Protein AF-A0A9E1PZM4-F1 (afdb_monomer_lite)

Secondary structure (DSSP, 8-state):
---------PPPTTS-GGGEETTTTEE-HHHHHHHHHHHHHHHHHHHTTSS------------S--GGGGGGGSTHHHHTT--TTSPP-----S-SS---HHHHHHHHHTT--HHHHHHHHHHHHHHHHHHHHHHHHHHHHHHHHHHHHHHTTSHHHHHHHHHHHHHHHHHHS-HHHHHHHHTSHHHHHHHHHHHHHHS------S-------HHHHHHHHTSHHHHTS--HHHHHHHHHHHHHH-TT--

pLDDT: mean 72.38, std 18.87, range [34.66, 94.12]

Sequence (250 aa):
MPVELEATVARPEDVPEKFWDAEIGEIRVDPLLQSYRALERKLSERSDRDAPTDVDSELEPVGLENTESLTGLGLNSVLENSDPMQDYEIAVEHGLFKVDPQVNQRLREAGFSSEQAQLVYDLAAEELMPVTEEIADALRMEIDDRRLETDFGGAETWREMKHQLKAWGQSNLPTDAFESLASSYDGVQALHRLMKGSEPRVIQSGNVDNGVTEAGLRRMIGDPRYWRDRDPALVREVTAGFQRLYPNAE

Foldseek 3Di:
DDDDDPPQQDDDPPDDPVQADNVVSDGNPVVVVVVVVVVVVVVVVVVVVPDDDDDDDDDDDDDDPPPVVVVVPCPVVVVVQLPLPDQQPADDPLPPDDDDVVLSNVCSVVRHGSVRVNVVNVVCSVVVVVVVVVVVLVVQQVVLLVVLQVVLPHPVSSVVLVVVLVVCCVVPHDPVLSVVLVSHNVSSVVSVVCVVVVPPPPPPPPDPPVLLDPVNLVVLCVDCCCPPVVPVVSVVVSVVNVCVVCVDPD

Structure (mmCIF, N/CA/C/O backbone):
data_AF-A0A9E1PZM4-F1
#
_entry.id   AF-A0A9E1PZM4-F1
#
loop_
_atom_site.group_PDB
_atom_site.id
_atom_site.type_symbol
_atom_site.label_atom_id
_atom_site.label_alt_id
_atom_site.label_comp_id
_atom_site.label_asym_id
_atom_site.label_entity_id
_atom_site.label_seq_id
_atom_site.pdbx_PDB_ins_code
_atom_site.Cartn_x
_atom_site.Cartn_y
_atom_site.Cartn_z
_atom_site.occupancy
_atom_site.B_iso_or_equiv
_atom_site.auth_seq_id
_atom_site.auth_comp_id
_atom_site.auth_asym_id
_atom_site.auth_atom_id
_atom_site.pdbx_PDB_model_num
ATOM 1 N N . MET A 1 1 ? -47.718 49.415 33.765 1.00 35.91 1 MET A N 1
ATOM 2 C CA . MET A 1 1 ? -48.205 48.523 32.695 1.00 35.91 1 MET A CA 1
ATOM 3 C C . MET A 1 1 ? -47.410 47.220 32.750 1.00 35.91 1 MET A C 1
ATOM 5 O O . MET A 1 1 ? -46.409 47.131 32.050 1.00 35.91 1 MET A O 1
ATOM 9 N N . PRO A 1 2 ? -47.749 46.248 33.610 1.00 37.91 2 PRO A N 1
ATOM 10 C CA . PRO A 1 2 ? -47.239 44.892 33.450 1.00 37.91 2 PRO A CA 1
ATOM 11 C C . PRO A 1 2 ? -48.174 44.107 32.521 1.00 37.91 2 PRO A C 1
ATOM 13 O O . PRO A 1 2 ? -49.392 44.229 32.613 1.00 37.91 2 PRO A O 1
ATOM 16 N N . VAL A 1 3 ? -47.580 43.379 31.579 1.00 34.66 3 VAL A N 1
ATOM 17 C CA . VAL A 1 3 ? -48.270 42.497 30.635 1.00 34.66 3 VAL A CA 1
ATOM 18 C C . VAL A 1 3 ? -48.313 41.115 31.279 1.00 34.66 3 VAL A C 1
ATOM 20 O O . VAL A 1 3 ? -47.267 40.519 31.528 1.00 34.66 3 VAL A O 1
ATOM 23 N N . GLU A 1 4 ? -49.520 40.664 31.598 1.00 38.41 4 GLU A N 1
ATOM 24 C CA . GLU A 1 4 ? -49.839 39.340 32.130 1.00 38.41 4 GLU A CA 1
ATOM 25 C C . GLU A 1 4 ? -49.690 38.302 31.010 1.00 38.41 4 GLU A C 1
ATOM 27 O O . GLU A 1 4 ? -50.357 38.386 29.979 1.00 38.41 4 GLU A O 1
ATOM 32 N N . LEU A 1 5 ? -48.778 37.346 31.188 1.00 38.66 5 LEU A N 1
ATOM 33 C CA . LEU A 1 5 ? -48.695 36.136 30.375 1.00 38.66 5 LEU A CA 1
ATOM 34 C C . LEU A 1 5 ? -49.310 35.001 31.197 1.00 38.66 5 LEU A C 1
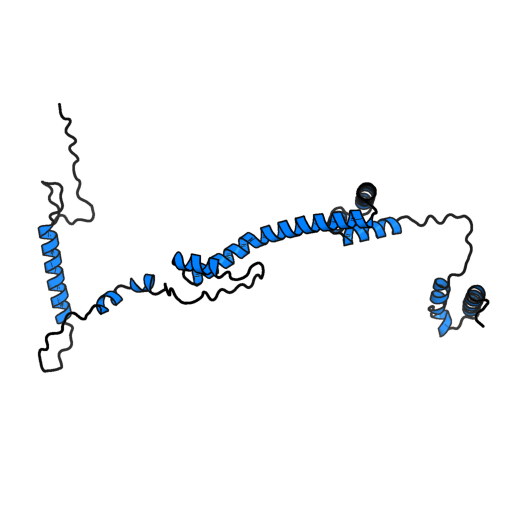ATOM 36 O O . LEU A 1 5 ? -48.610 34.310 31.936 1.00 38.66 5 LEU A O 1
ATOM 40 N N . GLU A 1 6 ? -50.629 34.844 31.090 1.00 38.50 6 GLU A N 1
ATOM 41 C CA . GLU A 1 6 ? -51.351 33.667 31.579 1.00 38.50 6 GLU A CA 1
ATOM 42 C C . GLU A 1 6 ? -50.937 32.445 30.744 1.00 38.50 6 GLU A C 1
ATOM 44 O O . GLU A 1 6 ? -51.492 32.157 29.684 1.00 38.50 6 GLU A O 1
ATOM 49 N N . ALA A 1 7 ? -49.915 31.728 31.209 1.00 38.56 7 ALA A N 1
ATOM 50 C CA . ALA A 1 7 ? -49.608 30.396 30.717 1.00 38.56 7 ALA A CA 1
ATOM 51 C C . ALA A 1 7 ? -50.629 29.422 31.319 1.00 38.56 7 ALA A C 1
ATOM 53 O O . ALA A 1 7 ? -50.510 29.006 32.468 1.00 38.56 7 ALA A O 1
ATOM 54 N N . THR A 1 8 ? -51.657 29.077 30.547 1.00 40.53 8 THR A N 1
ATOM 55 C CA . THR A 1 8 ? -52.610 28.019 30.891 1.00 40.53 8 THR A CA 1
ATOM 56 C C . THR A 1 8 ? -51.861 26.689 30.983 1.00 40.53 8 THR A C 1
ATOM 58 O O . THR A 1 8 ? -51.544 26.081 29.956 1.00 40.53 8 THR A O 1
ATOM 61 N N . VAL A 1 9 ? -51.533 26.253 32.200 1.00 50.12 9 VAL A N 1
ATOM 62 C CA . VAL A 1 9 ? -50.849 24.978 32.439 1.00 50.12 9 VAL A CA 1
ATOM 63 C C . VAL A 1 9 ? -51.836 23.846 32.156 1.00 50.12 9 VAL A C 1
ATOM 65 O O . VAL A 1 9 ? -52.730 23.552 32.947 1.00 50.12 9 VAL A O 1
ATOM 68 N N . ALA A 1 10 ? -51.719 23.248 30.973 1.00 57.09 10 ALA A N 1
ATOM 69 C CA . ALA A 1 10 ? -52.495 22.079 30.590 1.00 57.09 10 ALA A CA 1
ATOM 70 C C . ALA A 1 10 ? -51.924 20.818 31.261 1.00 57.09 10 ALA A C 1
ATOM 72 O O . ALA A 1 10 ? -50.709 20.638 31.344 1.00 57.09 10 ALA A O 1
ATOM 73 N N . ARG A 1 11 ? -52.825 19.948 31.731 1.00 49.56 11 ARG A N 1
ATOM 74 C CA . ARG A 1 11 ? -52.521 18.680 32.409 1.00 49.56 11 ARG A CA 1
ATOM 75 C C . ARG A 1 11 ? -51.603 17.784 31.551 1.00 49.56 11 ARG A C 1
ATOM 77 O O . ARG A 1 11 ? -51.994 17.463 30.429 1.00 49.56 11 ARG A O 1
ATOM 84 N N . PRO A 1 12 ? -50.456 17.313 32.075 1.00 63.03 12 PRO A N 1
ATOM 85 C CA . PRO A 1 12 ? -49.622 16.307 31.417 1.00 63.03 12 PRO A CA 1
ATOM 86 C C . PRO A 1 12 ? -50.379 14.982 31.220 1.00 63.03 12 PRO A C 1
ATOM 88 O O . PRO A 1 12 ? -51.067 14.523 32.137 1.00 63.03 12 PRO A O 1
ATOM 91 N N . GLU A 1 13 ? -50.250 14.364 30.041 1.00 57.19 13 GLU A N 1
ATOM 92 C CA . GLU A 1 13 ? -51.016 13.169 29.632 1.00 57.19 13 GLU A CA 1
ATOM 93 C C . GLU A 1 13 ? -50.823 11.962 30.572 1.00 57.19 13 GLU A C 1
ATOM 95 O O . GLU A 1 13 ? -51.755 11.181 30.774 1.00 57.19 13 GLU A O 1
ATOM 100 N N . ASP A 1 14 ? -49.665 11.868 31.231 1.00 64.00 14 ASP A N 1
ATOM 101 C CA . ASP A 1 14 ? -49.287 10.751 32.108 1.00 64.00 14 ASP A CA 1
ATOM 102 C C . ASP A 1 14 ? -49.846 10.843 33.539 1.00 64.00 14 ASP A C 1
ATOM 104 O O . ASP A 1 14 ? -49.659 9.929 34.345 1.00 64.00 14 ASP A O 1
ATOM 108 N N . VAL A 1 15 ? -50.538 11.934 33.892 1.00 64.31 15 VAL A N 1
ATOM 109 C CA . VAL A 1 15 ? -51.061 12.144 35.251 1.00 64.31 15 VAL A CA 1
ATOM 110 C C . VAL A 1 15 ? -52.562 11.835 35.291 1.00 64.31 15 VAL A C 1
ATOM 112 O O . VAL A 1 15 ? -53.358 12.531 34.646 1.00 64.31 15 VAL A O 1
ATOM 115 N N . PRO A 1 16 ? -53.007 10.822 36.062 1.00 71.50 16 PRO A N 1
ATOM 116 C CA . PRO A 1 16 ? -54.428 10.570 36.277 1.00 71.50 16 PRO A CA 1
ATOM 117 C C . PRO A 1 16 ? -55.131 11.783 36.905 1.00 71.50 16 PRO A C 1
ATOM 119 O O . PRO A 1 16 ? -54.588 12.412 37.810 1.00 71.50 16 PRO A O 1
ATOM 122 N N . GLU A 1 17 ? -56.379 12.059 36.504 1.00 63.62 17 GLU A N 1
ATOM 123 C CA . GLU A 1 17 ? -57.189 13.210 36.978 1.00 63.62 17 GLU A CA 1
ATOM 124 C C . GLU A 1 17 ? -57.250 13.351 38.497 1.00 63.62 17 GLU A C 1
ATOM 126 O O . GLU A 1 17 ? -57.355 14.449 39.029 1.00 63.62 17 GLU A O 1
ATOM 131 N N . LYS A 1 18 ? -57.139 12.228 39.208 1.00 65.19 18 LYS A N 1
ATOM 132 C CA . LYS A 1 18 ? -57.188 12.162 40.672 1.00 65.19 18 LYS A CA 1
ATOM 133 C C . LYS A 1 18 ? -56.005 12.860 41.356 1.00 65.19 18 LYS A C 1
ATOM 135 O O . LYS A 1 18 ? -56.099 13.153 42.546 1.00 65.19 18 LYS A O 1
ATOM 140 N N . PHE A 1 19 ? -54.921 13.113 40.622 1.00 70.06 19 PHE A N 1
ATOM 141 C CA . PHE A 1 19 ? -53.691 13.741 41.110 1.00 70.06 19 PHE A CA 1
ATOM 142 C C . PHE A 1 19 ? -53.404 15.087 40.437 1.00 70.06 19 PHE A C 1
ATOM 144 O O . PHE A 1 19 ? -52.345 15.659 40.663 1.00 70.06 19 PHE A O 1
ATOM 151 N N . TRP A 1 20 ? -54.332 15.607 39.632 1.00 70.19 20 TRP A N 1
ATOM 152 C CA . TRP A 1 20 ? -54.206 16.913 38.990 1.00 70.19 20 TRP A CA 1
ATOM 153 C C . TRP A 1 20 ? -55.066 17.949 39.716 1.00 70.19 20 TRP A C 1
ATOM 155 O O . TRP A 1 20 ? -56.250 17.700 39.952 1.00 70.19 20 TRP A O 1
ATOM 165 N N . ASP A 1 21 ? -54.493 19.103 40.065 1.00 67.69 21 ASP A N 1
ATOM 166 C CA . ASP A 1 21 ? -55.265 20.240 40.560 1.00 67.69 21 ASP A CA 1
ATOM 167 C C . ASP A 1 21 ? -55.547 21.237 39.430 1.00 67.69 21 ASP A C 1
ATOM 169 O O . ASP A 1 21 ? -54.666 21.973 38.988 1.00 67.69 21 ASP A O 1
ATOM 173 N N . ALA A 1 22 ? -56.792 21.259 38.951 1.00 61.47 22 ALA A N 1
ATOM 174 C CA . ALA A 1 22 ? -57.206 22.138 37.862 1.00 61.47 22 ALA A CA 1
ATOM 175 C C . ALA A 1 22 ? -57.286 23.623 38.265 1.00 61.47 22 ALA A C 1
ATOM 177 O O . ALA A 1 22 ? -57.322 24.471 37.378 1.00 61.47 22 ALA A O 1
ATOM 178 N N . GLU A 1 23 ? -57.310 23.944 39.565 1.00 58.38 23 GLU A N 1
ATOM 179 C CA . GLU A 1 23 ? -57.370 25.332 40.045 1.00 58.38 23 GLU A CA 1
ATOM 180 C C . GLU A 1 23 ? -55.985 25.994 40.109 1.00 58.38 23 GLU A C 1
ATOM 182 O O . GLU A 1 23 ? -55.878 27.206 39.946 1.00 58.38 23 GLU A O 1
ATOM 187 N N . ILE A 1 24 ? -54.928 25.203 40.323 1.00 58.59 24 ILE A N 1
ATOM 188 C CA . ILE A 1 24 ? -53.551 25.692 40.525 1.00 58.59 24 ILE A CA 1
ATOM 189 C C . ILE A 1 24 ? -52.642 25.317 39.339 1.00 58.59 24 ILE A C 1
ATOM 191 O O . ILE A 1 24 ? -51.593 25.924 39.146 1.00 58.59 24 ILE A O 1
ATOM 195 N N . GLY A 1 25 ? -53.053 24.361 38.497 1.00 62.53 25 GLY A N 1
ATOM 196 C CA . GLY A 1 25 ? -52.251 23.899 37.360 1.00 62.53 25 GLY A CA 1
ATOM 197 C C . GLY A 1 25 ? -51.050 23.049 37.779 1.00 62.53 25 GLY A C 1
ATOM 198 O O . GLY A 1 25 ? -50.086 22.932 37.029 1.00 62.53 25 GLY A O 1
ATOM 199 N N . GLU A 1 26 ? -51.096 22.458 38.974 1.00 64.56 26 GLU A N 1
ATOM 200 C CA . GLU A 1 26 ? -50.016 21.652 39.537 1.00 64.56 26 GLU A CA 1
ATOM 201 C C . GLU A 1 26 ? -50.504 20.260 39.954 1.00 64.56 26 GLU A C 1
ATOM 203 O O . GLU A 1 26 ? -51.688 20.001 40.195 1.00 64.56 26 GLU A O 1
ATOM 208 N N . ILE A 1 27 ? -49.559 19.326 40.031 1.00 72.38 27 ILE A N 1
ATOM 209 C CA . ILE A 1 27 ? -49.815 17.955 40.467 1.00 72.38 27 ILE A CA 1
ATOM 210 C C . ILE A 1 27 ? -49.979 17.956 41.988 1.00 72.38 27 ILE A C 1
ATOM 212 O O . ILE A 1 27 ? -49.127 18.458 42.719 1.00 72.38 27 ILE A O 1
ATOM 216 N N . ARG A 1 28 ? -51.041 17.321 42.489 1.00 73.44 28 ARG A N 1
ATOM 217 C CA . ARG A 1 28 ? -51.232 17.083 43.921 1.00 73.44 28 ARG A CA 1
ATOM 218 C C . ARG A 1 28 ? -50.241 16.016 44.387 1.00 73.44 28 ARG A C 1
ATOM 220 O O . ARG A 1 28 ? -50.510 14.815 44.298 1.00 73.44 28 ARG A O 1
ATOM 227 N N . VAL A 1 29 ? -49.094 16.465 44.888 1.00 69.31 29 VAL A N 1
ATOM 228 C CA . VAL A 1 29 ? -47.992 15.596 45.330 1.00 69.31 29 VAL A CA 1
ATOM 229 C C . VAL A 1 29 ? -48.378 14.768 46.566 1.00 69.31 29 VAL A C 1
ATOM 231 O O . VAL A 1 29 ? -48.053 13.582 46.631 1.00 69.31 29 VAL A O 1
ATOM 234 N N . ASP A 1 30 ? -49.138 15.331 47.513 1.00 73.81 30 ASP A N 1
ATOM 235 C CA . ASP A 1 30 ? -49.503 14.618 48.750 1.00 73.81 30 ASP A CA 1
ATOM 236 C C . ASP A 1 30 ? -50.422 13.401 48.512 1.00 73.81 30 ASP A C 1
ATOM 238 O O . ASP A 1 30 ? -50.105 12.308 48.998 1.00 73.81 30 ASP A O 1
ATOM 242 N N . PRO A 1 31 ? -51.521 13.506 47.732 1.00 74.25 31 PRO A N 1
ATOM 243 C CA . PRO A 1 31 ? -52.339 12.347 47.377 1.00 74.25 31 PRO A CA 1
ATOM 244 C C . PRO A 1 31 ? -51.578 11.312 46.543 1.00 74.25 31 PRO A C 1
ATOM 246 O O . PRO A 1 31 ? -51.805 10.112 46.712 1.00 74.25 31 PRO A O 1
ATO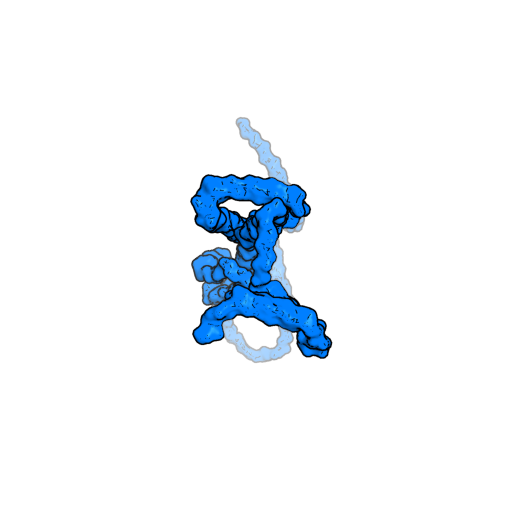M 249 N N . LEU A 1 32 ? -50.656 11.748 45.674 1.00 73.81 32 LEU A N 1
ATOM 250 C CA . LEU A 1 32 ? -49.826 10.845 44.876 1.00 73.81 32 LEU A CA 1
ATOM 251 C C . LEU A 1 32 ? -48.941 9.984 45.787 1.00 73.81 32 LEU A C 1
ATOM 253 O O . LEU A 1 32 ? -48.987 8.754 45.704 1.00 73.81 32 LEU A O 1
ATOM 257 N N . LEU A 1 33 ? -48.234 10.610 46.732 1.00 75.00 33 LEU A N 1
ATOM 258 C CA . LEU A 1 33 ? -47.421 9.919 47.736 1.00 75.00 33 LEU A CA 1
ATOM 259 C C . LEU A 1 33 ? -48.256 8.996 48.632 1.00 75.00 33 LEU A C 1
ATOM 261 O O . LEU A 1 33 ? -47.807 7.909 48.997 1.00 75.00 33 LEU A O 1
ATOM 265 N N . GLN A 1 34 ? -49.480 9.394 48.985 1.00 75.62 34 GLN A N 1
ATOM 266 C CA . GLN A 1 34 ? -50.376 8.555 49.779 1.00 75.62 34 GLN A CA 1
ATOM 267 C C . GLN A 1 34 ? -50.841 7.316 49.002 1.00 75.62 34 GLN A C 1
ATOM 269 O O . GLN A 1 34 ? -50.881 6.222 49.567 1.00 75.62 34 GLN A O 1
ATOM 274 N N . SER A 1 35 ? -51.139 7.463 47.708 1.00 76.38 35 SER A N 1
ATOM 275 C CA . SER A 1 35 ? -51.492 6.338 46.839 1.00 76.38 35 SER A CA 1
ATOM 276 C C . SER A 1 35 ? -50.315 5.381 46.623 1.00 76.38 35 SER A C 1
ATOM 278 O O . SER A 1 35 ? -50.509 4.169 46.681 1.00 76.38 35 SER A O 1
ATOM 280 N N . TYR A 1 36 ? -49.095 5.913 46.491 1.00 72.88 36 TYR A N 1
ATOM 281 C CA . TYR A 1 36 ? -47.867 5.128 46.391 1.00 72.88 36 TYR A CA 1
ATOM 282 C C . TYR A 1 36 ? -47.611 4.324 47.674 1.00 72.88 36 TYR A C 1
ATOM 284 O O . TYR A 1 36 ? -47.452 3.109 47.617 1.00 72.88 36 TYR A O 1
ATOM 292 N N . ARG A 1 37 ? -47.703 4.955 48.854 1.00 77.31 37 ARG A N 1
ATOM 293 C CA . ARG A 1 37 ? -47.569 4.256 50.149 1.00 77.31 37 ARG A CA 1
ATOM 294 C C . ARG A 1 37 ? -48.658 3.204 50.379 1.00 77.31 37 ARG A C 1
ATOM 296 O O . ARG A 1 37 ? -48.416 2.183 51.018 1.00 77.31 37 ARG A O 1
ATOM 303 N N . ALA A 1 38 ? -49.876 3.450 49.894 1.00 76.19 38 ALA A N 1
ATOM 304 C CA . ALA A 1 38 ? -50.959 2.471 49.954 1.00 76.19 38 ALA A CA 1
ATOM 305 C C . ALA A 1 38 ? -50.723 1.288 48.999 1.00 76.19 38 ALA A C 1
ATOM 307 O O . ALA A 1 38 ? -51.088 0.158 49.329 1.00 76.19 38 ALA A O 1
ATOM 308 N N . LEU A 1 39 ? -50.108 1.538 47.838 1.00 73.19 39 LEU A N 1
ATOM 309 C CA . LEU A 1 39 ? -49.700 0.503 46.893 1.00 73.19 39 LEU A CA 1
ATOM 310 C C . LEU A 1 39 ? -48.557 -0.345 47.463 1.00 73.19 39 LEU A C 1
ATOM 312 O O . LEU A 1 39 ? -48.662 -1.565 47.411 1.00 73.19 39 LEU A O 1
ATOM 316 N N . GLU A 1 40 ? -47.543 0.278 48.074 1.00 73.81 40 GLU A N 1
ATOM 317 C CA . GLU A 1 40 ? -46.470 -0.415 48.804 1.00 73.81 40 GLU A CA 1
ATOM 318 C C . GLU A 1 40 ? -47.046 -1.347 49.870 1.00 73.81 40 GLU A C 1
ATOM 320 O O . GLU A 1 40 ? -46.768 -2.541 49.846 1.00 73.81 40 GLU A O 1
ATOM 325 N N . ARG A 1 41 ? -47.938 -0.847 50.738 1.00 74.06 41 ARG A N 1
ATOM 326 C CA . ARG A 1 41 ? -48.588 -1.688 51.758 1.00 74.06 41 ARG A CA 1
ATOM 327 C C . ARG A 1 41 ? -49.326 -2.884 51.161 1.00 74.06 41 ARG A C 1
ATOM 329 O O . ARG A 1 41 ? -49.171 -3.994 51.654 1.00 74.06 41 ARG A O 1
ATOM 336 N N . LYS A 1 42 ? -50.103 -2.680 50.092 1.00 71.25 42 LYS A N 1
ATOM 337 C CA . LYS A 1 42 ? -50.844 -3.771 49.436 1.00 71.25 42 LYS A CA 1
ATOM 338 C C . LYS A 1 42 ? -49.942 -4.769 48.714 1.00 71.25 42 LYS A C 1
ATOM 340 O O . LYS A 1 42 ? -50.326 -5.929 48.573 1.00 71.25 42 LYS A O 1
ATOM 345 N N . LEU A 1 43 ? -48.794 -4.325 48.211 1.00 69.12 43 LEU A N 1
ATOM 346 C CA . LEU A 1 43 ? -47.821 -5.187 47.550 1.00 69.12 43 LEU A CA 1
ATOM 347 C C . LEU A 1 43 ? -47.055 -6.024 48.583 1.00 69.12 43 LEU A C 1
ATOM 349 O O . LEU A 1 43 ? -46.915 -7.229 48.387 1.00 69.12 43 LEU A O 1
ATOM 353 N N . SER A 1 44 ? -46.676 -5.421 49.714 1.00 63.53 44 SER A N 1
ATOM 354 C CA . SER A 1 44 ? -46.098 -6.127 50.863 1.00 63.53 44 SER A CA 1
ATOM 355 C C . SER A 1 44 ? -47.066 -7.162 51.448 1.00 63.53 44 SER A C 1
ATOM 357 O O . SER A 1 44 ? -46.699 -8.323 51.573 1.00 63.53 44 SER A O 1
ATOM 359 N N . GLU A 1 45 ? -48.335 -6.804 51.678 1.00 65.69 45 GLU A N 1
ATOM 360 C CA . GLU A 1 45 ? -49.362 -7.743 52.173 1.00 65.69 45 GLU A CA 1
ATOM 361 C C . GLU A 1 45 ? -49.620 -8.929 51.223 1.00 65.69 45 GLU A C 1
ATOM 363 O O . GLU A 1 45 ? -50.058 -9.996 51.656 1.00 65.69 45 GLU A O 1
ATOM 368 N N . ARG A 1 46 ? -49.386 -8.759 49.914 1.00 54.16 46 ARG A N 1
ATOM 369 C CA . ARG A 1 46 ? -49.454 -9.856 48.936 1.00 54.16 46 ARG A CA 1
ATOM 370 C C . ARG A 1 46 ? -48.217 -10.744 48.983 1.00 54.16 46 ARG A C 1
ATOM 372 O O . ARG A 1 46 ? -48.362 -11.950 48.823 1.00 54.16 46 ARG A O 1
ATOM 379 N N . SER A 1 47 ? -47.045 -10.158 49.218 1.00 51.78 47 SER A N 1
ATOM 380 C CA . SER A 1 47 ? -45.782 -10.889 49.339 1.00 51.78 47 SER A CA 1
ATOM 381 C C . SER A 1 47 ? -45.757 -11.801 50.570 1.00 51.78 47 SER A C 1
ATOM 383 O O . SER A 1 47 ? -45.214 -12.898 50.494 1.00 51.78 47 SER A O 1
ATOM 385 N N . ASP A 1 48 ? -46.413 -11.399 51.662 1.00 49.12 48 ASP A N 1
ATOM 386 C CA . ASP A 1 48 ? -46.526 -12.211 52.885 1.00 49.12 48 ASP A CA 1
ATOM 387 C C . ASP A 1 48 ? -47.513 -13.385 52.750 1.00 49.12 48 ASP A C 1
ATOM 389 O O . ASP A 1 48 ? -47.501 -14.319 53.551 1.00 49.12 48 ASP A O 1
ATOM 393 N N . ARG A 1 49 ? -48.394 -13.356 51.742 1.00 48.00 49 ARG A N 1
ATOM 394 C CA . ARG A 1 49 ? -49.483 -14.332 51.580 1.00 48.00 49 ARG A CA 1
ATOM 395 C C . ARG A 1 49 ? -49.103 -15.584 50.786 1.00 48.00 49 ARG A C 1
ATOM 397 O O . ARG A 1 49 ? -49.819 -16.575 50.894 1.00 48.00 49 ARG A O 1
ATOM 404 N N . ASP A 1 50 ? -48.011 -15.531 50.023 1.00 47.06 50 ASP A N 1
ATOM 405 C CA . ASP A 1 50 ? -47.518 -16.627 49.167 1.00 47.06 50 ASP A CA 1
ATOM 406 C C . ASP A 1 50 ? -46.294 -17.364 49.754 1.00 47.06 50 ASP A C 1
ATOM 408 O O . ASP A 1 50 ? -45.684 -18.197 49.083 1.00 47.06 50 ASP A O 1
ATOM 412 N N . ALA A 1 51 ? -45.945 -17.119 51.022 1.00 38.28 51 ALA A N 1
ATOM 413 C CA . ALA A 1 51 ? -44.930 -17.902 51.725 1.00 38.28 51 ALA A CA 1
ATOM 414 C C . ALA A 1 51 ? -45.539 -19.214 52.279 1.00 38.28 51 ALA A C 1
ATOM 416 O O . ALA A 1 51 ? -46.472 -19.153 53.088 1.00 38.28 51 ALA A O 1
ATOM 417 N N . PRO A 1 52 ? -45.039 -20.409 51.897 1.00 37.84 52 PRO A N 1
ATOM 418 C CA . PRO A 1 52 ? -45.457 -21.664 52.512 1.00 37.84 52 PRO A CA 1
ATOM 419 C C . PRO A 1 52 ? -45.059 -21.656 53.988 1.00 37.84 52 PRO A C 1
ATOM 421 O O . PRO A 1 52 ? -43.889 -21.521 54.339 1.00 37.84 52 PRO A O 1
ATOM 424 N N . THR A 1 53 ? -46.062 -21.767 54.849 1.00 40.25 53 THR A N 1
ATOM 425 C CA . THR A 1 53 ? -45.921 -21.847 56.300 1.00 40.25 53 THR A CA 1
ATOM 426 C C . THR A 1 53 ? -45.474 -23.259 56.650 1.00 40.25 53 THR A C 1
ATOM 428 O O . THR A 1 53 ? -46.273 -24.169 56.497 1.00 40.25 53 THR A O 1
ATOM 431 N N . ASP A 1 54 ? -44.216 -23.437 57.056 1.00 41.41 54 ASP A N 1
ATOM 432 C CA . ASP A 1 54 ? -43.751 -24.544 57.907 1.00 41.41 54 ASP A CA 1
ATOM 433 C C . ASP A 1 54 ? -42.267 -24.335 58.255 1.00 41.41 54 ASP A C 1
ATOM 435 O O . ASP A 1 54 ? -41.388 -24.829 57.558 1.00 41.41 54 ASP A O 1
ATOM 439 N N . VAL A 1 55 ? -41.985 -23.579 59.320 1.00 37.97 55 VAL A N 1
ATOM 440 C CA . VAL A 1 55 ? -41.024 -23.945 60.380 1.00 37.97 55 VAL A CA 1
ATOM 441 C C . VAL A 1 55 ? -41.156 -22.965 61.546 1.00 37.97 55 VAL A C 1
ATOM 443 O O . VAL A 1 55 ? -41.196 -21.750 61.383 1.00 37.97 55 VAL A O 1
ATOM 446 N N . ASP A 1 56 ? -41.274 -23.562 62.721 1.00 36.09 56 ASP A N 1
ATOM 447 C CA . ASP A 1 56 ? -41.409 -22.961 64.038 1.00 36.09 56 ASP A CA 1
ATOM 448 C C . ASP A 1 56 ? -40.095 -22.293 64.502 1.00 36.09 56 ASP A C 1
ATOM 450 O O . ASP A 1 56 ? -39.006 -22.745 64.148 1.00 36.09 56 ASP A O 1
ATOM 454 N N . SER A 1 57 ? -40.233 -21.324 65.409 1.00 39.28 57 SER A N 1
ATOM 455 C CA . SER A 1 57 ? -39.214 -20.813 66.347 1.00 39.28 57 SER A CA 1
ATOM 456 C C . SER A 1 57 ? -38.298 -19.632 65.957 1.00 39.28 57 SER A C 1
ATOM 458 O O . SER A 1 57 ? -3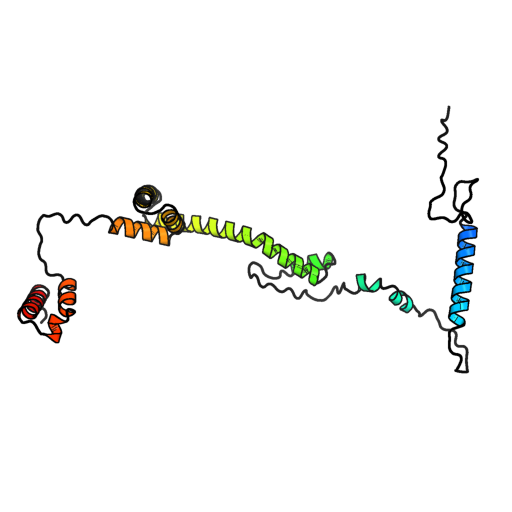7.410 -19.720 65.118 1.00 39.28 57 SER A O 1
ATOM 460 N N . GLU A 1 58 ? -38.470 -18.587 66.777 1.00 36.09 58 GLU A N 1
ATOM 461 C CA . GLU A 1 58 ? -37.514 -17.568 67.242 1.00 36.09 58 GLU A CA 1
ATOM 462 C C . GLU A 1 58 ? -37.171 -16.348 66.363 1.00 36.09 58 GLU A C 1
ATOM 464 O O . GLU A 1 58 ? -36.539 -16.396 65.314 1.00 36.09 58 GLU A O 1
ATOM 469 N N . LEU A 1 59 ? -37.590 -15.198 66.902 1.00 44.31 59 LEU A N 1
ATOM 470 C CA . LEU A 1 59 ? -37.280 -13.836 66.492 1.00 44.31 59 LEU A CA 1
ATOM 471 C C . LEU A 1 59 ? -35.807 -13.504 66.789 1.00 44.31 59 LEU A C 1
ATOM 473 O O . LEU A 1 59 ? -35.446 -13.335 67.952 1.00 44.31 59 LEU A O 1
ATOM 477 N N . GLU A 1 60 ? -35.007 -13.294 65.747 1.00 37.19 60 GLU A N 1
ATOM 478 C CA . GLU A 1 60 ? -33.718 -12.586 65.805 1.00 37.19 60 GLU A CA 1
ATOM 479 C C . GLU A 1 60 ? -33.837 -11.277 64.988 1.00 37.19 60 GLU A C 1
ATOM 481 O O . GLU A 1 60 ? -34.375 -11.296 63.875 1.00 37.19 60 GLU A O 1
ATOM 486 N N . PRO A 1 61 ? -33.397 -10.113 65.505 1.00 40.38 61 PRO A N 1
ATOM 487 C CA . PRO A 1 61 ? -33.478 -8.845 64.785 1.00 40.38 61 PRO A CA 1
ATOM 488 C C . PRO A 1 61 ? -32.364 -8.765 63.731 1.00 40.38 61 PRO A C 1
ATOM 490 O O . PRO A 1 61 ? -31.218 -8.460 64.055 1.00 40.38 61 PRO A O 1
ATOM 493 N N . VAL A 1 62 ? -32.693 -9.022 62.463 1.00 38.31 62 VAL A N 1
ATOM 494 C CA . VAL A 1 62 ? -31.711 -8.960 61.369 1.00 38.31 62 VAL A CA 1
ATOM 495 C C . VAL A 1 62 ? -31.336 -7.504 61.085 1.00 38.31 62 VAL A C 1
ATOM 497 O O . VAL A 1 62 ? -32.188 -6.661 60.790 1.00 38.31 62 VAL A O 1
ATOM 500 N N . GLY A 1 63 ? -30.042 -7.223 61.239 1.00 34.69 63 GLY A N 1
ATOM 501 C CA . GLY A 1 63 ? -29.409 -5.935 61.019 1.00 34.69 63 GLY A CA 1
ATOM 502 C C . GLY A 1 63 ? -29.393 -5.500 59.553 1.00 34.69 63 GLY A C 1
ATOM 503 O O . GLY A 1 63 ? -29.836 -6.190 58.639 1.00 34.69 63 GLY A O 1
ATOM 504 N N . LEU A 1 64 ? -28.892 -4.284 59.354 1.00 43.69 64 LEU A N 1
ATOM 505 C CA . LEU A 1 64 ? -28.730 -3.597 58.074 1.00 43.69 64 LEU A CA 1
ATOM 506 C C . LEU A 1 64 ? -27.651 -4.267 57.205 1.00 43.69 64 LEU A C 1
ATOM 508 O O . LEU A 1 64 ? -26.572 -3.715 57.017 1.00 43.69 64 LEU A O 1
ATOM 512 N N . GLU A 1 65 ? -27.942 -5.445 56.671 1.00 41.25 65 GLU A N 1
ATOM 513 C CA . GLU A 1 65 ? -27.022 -6.198 55.816 1.00 41.25 65 GLU A CA 1
ATOM 514 C C . GLU A 1 65 ? -27.759 -6.896 54.671 1.00 41.25 65 GLU A C 1
ATOM 516 O O . GLU A 1 65 ? -27.585 -8.072 54.420 1.00 41.25 65 GLU A O 1
ATOM 521 N N . ASN A 1 66 ? -28.592 -6.145 53.945 1.00 44.00 66 ASN A N 1
ATOM 522 C CA . ASN A 1 66 ? -29.168 -6.589 52.673 1.00 44.00 66 ASN A CA 1
ATOM 523 C C . ASN A 1 66 ? -28.921 -5.534 51.583 1.00 44.00 66 ASN A C 1
ATOM 525 O O . ASN A 1 66 ? -29.846 -4.995 50.979 1.00 44.00 66 ASN A O 1
ATOM 529 N N . THR A 1 67 ? -27.646 -5.233 51.318 1.00 43.72 67 THR A N 1
ATOM 530 C CA . THR A 1 67 ? -27.209 -4.580 50.066 1.00 43.72 67 THR A CA 1
ATOM 531 C C . THR A 1 67 ? -27.262 -5.533 48.867 1.00 43.72 67 THR A C 1
ATOM 533 O O . THR A 1 67 ? -26.922 -5.143 47.755 1.00 43.72 67 THR A O 1
ATOM 536 N N . GLU A 1 68 ? -27.705 -6.775 49.068 1.00 46.56 68 GLU A N 1
ATOM 537 C CA . GLU A 1 68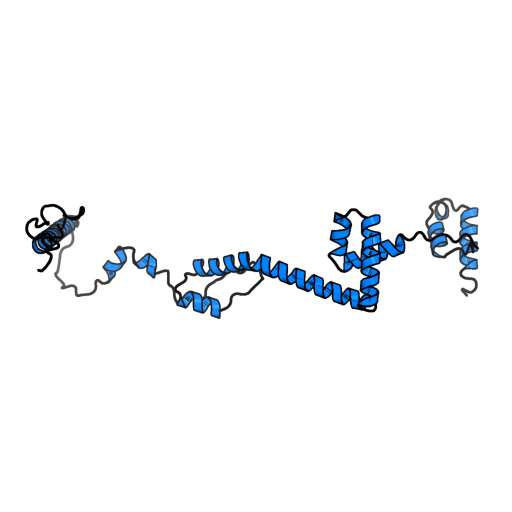 ? -27.779 -7.796 48.023 1.00 46.56 68 GLU A CA 1
ATOM 538 C C . GLU A 1 68 ? -29.008 -7.643 47.112 1.00 46.56 68 GLU A C 1
ATOM 540 O O . GLU A 1 68 ? -28.965 -8.074 45.964 1.00 46.56 68 GLU A O 1
ATOM 545 N N . SER A 1 69 ? -30.064 -6.927 47.520 1.00 44.47 69 SER A N 1
ATOM 546 C CA . SER A 1 69 ? -31.270 -6.760 46.682 1.00 44.47 69 SER A CA 1
ATOM 547 C C . SER A 1 69 ? -31.141 -5.743 45.536 1.00 44.47 69 SER A C 1
ATOM 549 O O . SER A 1 69 ? -32.038 -5.659 44.699 1.00 44.47 69 SER A O 1
ATOM 551 N N . LEU A 1 70 ? -30.035 -4.995 45.437 1.00 43.75 70 LEU A N 1
ATOM 552 C CA . LEU A 1 70 ? -29.762 -4.135 44.271 1.00 43.75 70 LEU A CA 1
ATOM 553 C C . LEU A 1 70 ? -29.263 -4.924 43.045 1.00 43.75 70 LEU A C 1
ATOM 555 O O . LEU A 1 70 ? -29.306 -4.407 41.931 1.00 43.75 70 LEU A O 1
ATOM 559 N N . THR A 1 71 ? -28.871 -6.190 43.219 1.00 47.28 71 THR A N 1
ATOM 560 C CA . THR A 1 71 ? -28.437 -7.073 42.119 1.00 47.28 71 THR A CA 1
ATOM 561 C C . THR A 1 71 ? -29.594 -7.576 41.243 1.00 47.28 71 THR A C 1
ATOM 563 O O . THR A 1 71 ? -29.383 -7.963 40.096 1.00 47.28 71 THR A O 1
ATOM 566 N N . GLY A 1 72 ? -30.841 -7.504 41.725 1.00 45.22 72 GLY A N 1
ATOM 567 C CA . GLY A 1 72 ? -32.024 -8.011 41.015 1.00 45.22 72 GLY A CA 1
ATOM 568 C C . GLY A 1 72 ? -32.575 -7.111 39.899 1.00 45.22 72 GLY A C 1
ATOM 569 O O . GLY A 1 72 ? -33.489 -7.524 39.191 1.00 45.22 72 GLY A O 1
ATOM 570 N N . LEU A 1 73 ? -32.047 -5.893 39.720 1.00 49.31 73 LEU A N 1
ATOM 571 C CA . LEU A 1 73 ? -32.534 -4.938 38.710 1.00 49.31 73 LEU A CA 1
ATOM 572 C C . LEU A 1 73 ? -31.781 -4.993 37.373 1.00 49.31 73 LEU A C 1
ATOM 574 O O . LEU A 1 73 ? -32.027 -4.156 36.509 1.00 49.31 73 LEU A O 1
ATOM 578 N N . GLY A 1 74 ? -30.852 -5.934 37.176 1.00 45.16 74 GLY A N 1
ATOM 579 C CA . GLY A 1 74 ? -30.131 -6.089 35.903 1.00 45.16 74 GLY A CA 1
ATOM 580 C C . GLY A 1 74 ? -29.226 -4.905 35.522 1.00 45.16 74 GLY A C 1
ATOM 581 O O . GLY A 1 74 ? -28.497 -4.986 34.538 1.00 45.16 74 GLY A O 1
ATOM 582 N N . LEU A 1 75 ? -29.199 -3.833 36.318 1.00 46.69 75 LEU A N 1
ATOM 583 C CA . LEU A 1 75 ? -28.311 -2.680 36.149 1.00 46.69 75 LEU A CA 1
ATOM 584 C C . LEU A 1 75 ? -26.836 -3.035 36.393 1.00 46.69 75 LEU A C 1
ATOM 586 O O . LEU A 1 75 ? -25.954 -2.347 35.884 1.00 46.69 75 LEU A O 1
ATOM 590 N N . ASN A 1 76 ? -26.567 -4.142 37.094 1.00 47.50 76 ASN A N 1
ATOM 591 C CA . ASN A 1 76 ? -25.221 -4.693 37.226 1.00 47.50 76 ASN A CA 1
ATOM 592 C C . ASN A 1 76 ? -24.672 -5.212 35.893 1.00 47.50 76 ASN A C 1
ATOM 594 O O . ASN A 1 76 ? -23.481 -5.080 35.666 1.00 47.50 76 ASN A O 1
ATOM 598 N N . SER A 1 77 ? -25.501 -5.683 34.955 1.00 47.53 77 SER A N 1
ATOM 599 C CA . SER A 1 77 ? -24.993 -6.226 33.680 1.00 47.53 77 SER A CA 1
ATOM 600 C C . SER A 1 77 ? -24.338 -5.173 32.768 1.00 47.53 77 SER A C 1
ATOM 602 O O . SER A 1 77 ? -23.514 -5.509 31.920 1.00 47.53 77 SER A O 1
ATOM 604 N N . VAL A 1 78 ? -24.651 -3.888 32.972 1.00 49.22 78 VAL A N 1
ATOM 605 C CA . VAL A 1 78 ? -24.016 -2.763 32.261 1.00 49.22 78 VAL A CA 1
ATOM 606 C C . VAL A 1 78 ? -22.703 -2.330 32.933 1.00 49.22 78 VAL A C 1
ATOM 608 O O . VAL A 1 78 ? -21.859 -1.725 32.281 1.00 49.22 78 VAL A O 1
ATOM 611 N N . LEU A 1 79 ? -22.496 -2.662 34.213 1.00 48.06 79 LEU A N 1
ATOM 612 C CA . LEU A 1 79 ? -21.311 -2.269 34.990 1.00 48.06 79 LEU A CA 1
ATOM 613 C C . LEU A 1 79 ? -20.365 -3.440 35.325 1.00 48.06 79 LEU A C 1
ATOM 615 O O . LEU A 1 79 ? -19.208 -3.195 35.643 1.00 48.06 79 LEU A O 1
ATOM 619 N N . GLU A 1 80 ? -20.810 -4.694 35.211 1.00 47.53 80 GLU A N 1
ATOM 620 C CA . GLU A 1 80 ? -20.019 -5.914 35.465 1.00 47.53 80 GLU A CA 1
ATOM 621 C C . GLU A 1 80 ? -19.128 -6.325 34.287 1.00 47.53 80 GLU A C 1
ATOM 623 O O . GLU A 1 80 ? -18.232 -7.143 34.464 1.00 47.53 80 GLU A O 1
ATOM 628 N N . ASN A 1 81 ? -19.310 -5.729 33.104 1.00 50.53 81 ASN A N 1
ATOM 629 C CA . ASN A 1 81 ? -18.414 -5.943 31.958 1.00 50.53 81 ASN A CA 1
ATOM 630 C C . ASN A 1 81 ? -17.225 -4.971 31.922 1.00 50.53 81 ASN A C 1
ATOM 632 O O . ASN A 1 81 ? -16.388 -5.043 31.021 1.00 50.53 81 ASN A O 1
ATOM 636 N N . SER A 1 82 ? -17.135 -4.072 32.900 1.00 52.56 82 SER A N 1
ATOM 637 C CA . SER A 1 82 ? -15.962 -3.235 33.111 1.00 52.56 82 SER A CA 1
ATOM 638 C C . SER A 1 82 ? -15.037 -3.968 34.069 1.00 52.56 82 SER A C 1
ATOM 640 O O . SER A 1 82 ? -15.048 -3.691 35.263 1.00 52.56 82 SER A O 1
ATOM 642 N N . ASP A 1 83 ? -14.269 -4.932 33.562 1.00 54.09 83 ASP A N 1
ATOM 643 C CA . ASP A 1 83 ? -13.121 -5.482 34.282 1.00 54.09 83 ASP A CA 1
ATOM 644 C C . ASP A 1 83 ? -11.920 -4.548 34.034 1.00 54.09 83 ASP A C 1
ATOM 646 O O . ASP A 1 83 ? -11.347 -4.554 32.941 1.00 54.09 83 ASP A O 1
ATOM 650 N N . PRO A 1 84 ? -11.545 -3.677 34.990 1.00 51.59 84 PRO A N 1
ATOM 651 C CA . PRO A 1 84 ? -10.534 -2.653 34.755 1.00 51.59 84 PRO A CA 1
ATOM 652 C C . PRO A 1 84 ? -9.099 -3.202 34.803 1.00 51.59 84 PRO A C 1
ATOM 654 O O . PRO A 1 84 ? -8.159 -2.412 34.697 1.00 51.59 84 PRO A O 1
ATOM 657 N N . MET A 1 85 ? -8.897 -4.514 35.004 1.00 47.72 85 MET A N 1
ATOM 658 C CA . MET A 1 85 ? -7.566 -5.076 35.271 1.00 47.72 85 MET A CA 1
ATOM 659 C C . MET A 1 85 ? -7.117 -6.215 34.353 1.00 47.72 85 MET A C 1
ATOM 661 O O . MET A 1 85 ? -5.965 -6.632 34.474 1.00 47.72 85 MET A O 1
ATOM 665 N N . GLN A 1 86 ? -7.943 -6.695 33.422 1.00 55.62 86 GLN A N 1
ATOM 666 C CA . GLN A 1 86 ? -7.470 -7.651 32.419 1.00 55.62 86 GLN A CA 1
ATOM 667 C C . GLN A 1 86 ? -6.861 -6.919 31.219 1.00 55.62 86 GLN A C 1
ATOM 669 O O . GLN A 1 86 ? -7.424 -5.960 30.684 1.00 55.62 86 GLN A O 1
ATOM 674 N N . ASP A 1 87 ? -5.665 -7.345 30.815 1.00 64.94 87 ASP A N 1
ATOM 675 C CA . ASP A 1 87 ? -5.105 -6.922 29.538 1.00 64.94 87 ASP A CA 1
ATOM 676 C C . ASP A 1 87 ? -6.017 -7.416 28.416 1.00 64.94 87 ASP A C 1
ATOM 678 O O . ASP A 1 87 ? -6.458 -8.564 28.430 1.00 64.94 87 ASP A O 1
ATOM 682 N N . TYR A 1 88 ? -6.321 -6.539 27.456 1.00 75.88 88 TYR A N 1
ATOM 683 C CA . TYR A 1 88 ? -7.113 -6.940 26.302 1.00 75.88 88 TYR A CA 1
ATOM 684 C C . TYR A 1 88 ? -6.375 -8.046 25.546 1.00 75.88 88 TYR A C 1
ATOM 686 O O . TYR A 1 88 ? -5.236 -7.857 25.106 1.00 75.88 88 TYR A O 1
ATOM 694 N N . GLU A 1 89 ? -7.041 -9.179 25.357 1.00 76.25 89 GLU A N 1
ATOM 695 C CA . GLU A 1 89 ? -6.579 -10.229 24.459 1.00 76.25 89 GLU A CA 1
ATOM 696 C C . GLU A 1 89 ? -7.022 -9.862 23.038 1.00 76.25 89 GLU A C 1
ATOM 698 O O . GLU A 1 89 ? -8.085 -10.257 22.571 1.00 76.25 89 GLU A O 1
ATOM 703 N N . ILE A 1 90 ? -6.230 -9.003 22.387 1.00 79.00 90 ILE A N 1
ATOM 704 C CA . ILE A 1 90 ? -6.523 -8.492 21.043 1.00 79.00 90 ILE A CA 1
ATOM 705 C C . ILE A 1 90 ? -5.883 -9.405 20.003 1.00 79.00 90 ILE A C 1
ATOM 707 O O . ILE A 1 90 ? -4.658 -9.564 19.963 1.00 79.00 90 ILE A O 1
ATOM 711 N N . ALA A 1 91 ? -6.711 -9.964 19.127 1.00 78.94 91 ALA A N 1
ATOM 712 C CA . ALA A 1 91 ? -6.260 -10.720 17.973 1.00 78.94 91 ALA A CA 1
ATOM 713 C C . ALA A 1 91 ? -5.888 -9.749 16.847 1.00 78.94 91 ALA A C 1
ATOM 715 O O . ALA A 1 91 ? -6.719 -9.001 16.339 1.00 78.94 91 ALA A O 1
ATOM 716 N N . VAL A 1 92 ? -4.621 -9.755 16.441 1.00 77.88 92 VAL A N 1
ATOM 717 C CA . VAL A 1 92 ? -4.119 -8.917 15.346 1.00 77.88 92 VAL A CA 1
ATOM 718 C C . VAL A 1 92 ? -3.658 -9.832 14.218 1.00 77.88 92 VAL A C 1
ATOM 720 O O . VAL A 1 92 ? -2.490 -10.206 14.136 1.00 77.88 92 VAL A O 1
ATOM 723 N N . GLU A 1 93 ? -4.593 -10.239 13.361 1.00 69.88 93 GLU A N 1
ATOM 724 C CA . GLU A 1 93 ? -4.330 -11.199 12.271 1.00 69.88 93 GLU A CA 1
ATOM 725 C C . GLU A 1 93 ? -3.723 -10.551 11.011 1.00 69.88 93 GLU A C 1
ATOM 727 O O . GLU A 1 93 ? -3.138 -11.224 10.166 1.00 69.88 93 GLU A O 1
ATOM 732 N N . HIS A 1 94 ? -3.816 -9.228 10.902 1.00 70.81 94 HIS A N 1
ATOM 733 C CA . HIS A 1 94 ? -3.528 -8.431 9.706 1.00 70.81 94 HIS A CA 1
ATOM 734 C C . HIS A 1 94 ? -2.061 -7.976 9.599 1.00 70.81 94 HIS A C 1
ATOM 736 O O . HIS A 1 94 ? -1.618 -7.562 8.533 1.00 70.81 94 HIS A O 1
ATOM 742 N N . GLY A 1 95 ? -1.278 -8.058 10.681 1.00 73.06 95 GLY A N 1
ATOM 743 C CA . GLY A 1 95 ? 0.179 -7.851 10.662 1.00 73.06 95 GLY A CA 1
ATOM 744 C C . GLY A 1 95 ? 0.684 -6.430 10.347 1.00 73.06 95 GLY A C 1
ATOM 745 O O . GLY A 1 95 ? 1.896 -6.215 10.392 1.00 73.06 95 GLY A O 1
ATOM 746 N N . LEU A 1 96 ? -0.198 -5.465 10.063 1.00 72.56 96 LEU A N 1
ATOM 747 C CA . LEU A 1 96 ? 0.153 -4.066 9.770 1.00 72.56 96 LEU A CA 1
ATOM 748 C C . LEU A 1 96 ? 0.733 -3.320 10.973 1.00 72.56 96 LEU A C 1
ATOM 750 O O . LEU A 1 96 ? 1.712 -2.583 10.867 1.00 72.56 96 LEU A O 1
ATOM 754 N N . PHE A 1 97 ? 0.099 -3.495 12.123 1.00 79.25 97 PHE A N 1
ATOM 755 C CA . PHE A 1 97 ? 0.496 -2.903 13.389 1.00 79.25 97 PHE A CA 1
ATOM 756 C C . PHE A 1 97 ? 0.442 -3.975 14.467 1.00 79.25 97 PHE A C 1
ATOM 758 O O . PHE A 1 97 ? -0.015 -5.091 14.241 1.00 79.25 97 PHE A O 1
ATOM 765 N N . LYS A 1 98 ? 1.001 -3.669 15.632 1.00 83.88 98 LYS A N 1
ATOM 766 C CA . LYS A 1 98 ? 0.977 -4.561 16.789 1.00 83.88 98 LYS A CA 1
ATOM 767 C C . LYS A 1 98 ? 0.049 -3.973 17.832 1.00 83.88 98 LYS A C 1
ATOM 769 O O . LYS A 1 98 ? -0.201 -2.769 17.833 1.00 83.88 98 LYS A O 1
ATOM 774 N N . VAL A 1 99 ? -0.407 -4.825 18.741 1.00 85.50 99 VAL A N 1
ATOM 775 C CA . VAL A 1 99 ? -1.067 -4.362 19.960 1.00 85.50 99 VAL A CA 1
ATOM 776 C C . VAL A 1 99 ? -0.139 -3.370 20.661 1.00 85.50 99 VAL A C 1
ATOM 778 O O . VAL A 1 99 ? 1.031 -3.674 20.909 1.00 85.50 99 VAL A O 1
ATOM 781 N N . ASP A 1 100 ? -0.660 -2.177 20.935 1.00 85.62 100 ASP A N 1
ATOM 782 C CA . ASP A 1 100 ? 0.072 -1.103 21.595 1.00 85.62 100 ASP A CA 1
ATOM 783 C C . ASP A 1 100 ? -0.486 -0.958 23.018 1.00 85.62 100 ASP A C 1
ATOM 785 O O . ASP A 1 100 ? -1.650 -0.574 23.186 1.00 85.62 100 ASP A O 1
ATOM 789 N N . PRO A 1 101 ? 0.324 -1.234 24.057 1.00 83.50 101 PRO A N 1
ATOM 790 C CA . PRO A 1 101 ? -0.104 -1.104 25.445 1.00 83.50 101 PRO A CA 1
ATOM 791 C C . PRO A 1 101 ? -0.641 0.289 25.803 1.00 83.50 101 PRO A C 1
ATOM 793 O O . PRO A 1 101 ? -1.523 0.394 26.653 1.00 83.50 101 PRO A O 1
ATOM 796 N N . GLN A 1 102 ? -0.149 1.358 25.163 1.00 87.31 102 GLN A N 1
ATOM 797 C CA . GLN A 1 102 ? -0.620 2.725 25.412 1.00 87.31 102 GLN A CA 1
ATOM 798 C C . GLN A 1 102 ? -2.011 2.966 24.825 1.00 87.31 102 GLN A C 1
ATOM 800 O O . GLN A 1 102 ? -2.820 3.673 25.426 1.00 87.31 102 GLN A O 1
ATOM 805 N N . VAL A 1 103 ? -2.304 2.382 23.660 1.00 88.69 103 VAL A N 1
ATOM 806 C CA . VAL A 1 103 ? -3.638 2.448 23.047 1.00 88.69 103 VAL A CA 1
ATOM 807 C C . VAL A 1 103 ? -4.630 1.688 23.920 1.00 88.69 103 VAL A C 1
ATOM 809 O O . VAL A 1 103 ? -5.652 2.249 24.307 1.00 88.69 103 VAL A O 1
ATOM 812 N N . ASN A 1 104 ? -4.275 0.474 24.341 1.00 88.12 104 ASN A N 1
ATOM 813 C CA . ASN A 1 104 ? -5.093 -0.335 25.244 1.00 88.12 104 ASN A CA 1
ATOM 814 C C . ASN A 1 104 ? -5.345 0.363 26.581 1.00 88.12 104 ASN A C 1
ATOM 816 O O . ASN A 1 104 ? -6.467 0.360 27.079 1.00 88.12 104 ASN A O 1
ATOM 820 N N . GLN A 1 105 ? -4.331 1.019 27.148 1.00 87.06 105 GLN A N 1
ATOM 821 C CA . GLN A 1 105 ? -4.508 1.814 28.359 1.00 87.06 105 GLN A CA 1
ATOM 822 C C . GLN A 1 105 ? -5.541 2.930 28.163 1.00 87.06 105 GLN A C 1
ATOM 824 O O . GLN A 1 105 ? -6.434 3.071 28.994 1.00 87.06 105 GLN A O 1
ATOM 829 N N . ARG A 1 106 ? -5.458 3.693 27.067 1.00 89.31 106 ARG A N 1
ATOM 830 C CA . ARG A 1 106 ? -6.416 4.775 26.785 1.00 89.31 106 ARG A CA 1
ATOM 831 C C . ARG A 1 106 ? -7.834 4.260 26.563 1.00 89.31 106 ARG A C 1
ATOM 833 O O . ARG A 1 106 ? -8.781 4.891 27.019 1.00 89.31 106 ARG A O 1
ATOM 840 N N . LEU A 1 107 ? -7.983 3.124 25.887 1.00 89.88 107 LEU A N 1
ATOM 841 C CA . LEU A 1 107 ? -9.283 2.485 25.679 1.00 89.88 107 LEU A CA 1
ATOM 842 C C . LEU A 1 107 ? -9.894 2.031 27.016 1.00 89.88 107 LEU A C 1
ATOM 844 O O . LEU A 1 107 ? -11.070 2.291 27.263 1.00 89.88 107 LEU A O 1
ATOM 848 N N . ARG A 1 108 ? -9.083 1.475 27.927 1.00 85.00 108 ARG A N 1
ATOM 849 C CA . ARG A 1 108 ? -9.528 1.132 29.289 1.00 85.00 108 ARG A CA 1
ATOM 850 C C . ARG A 1 108 ? -9.926 2.356 30.101 1.00 85.00 108 ARG A C 1
ATOM 852 O O . ARG A 1 108 ? -10.975 2.348 30.734 1.00 85.00 108 ARG A O 1
ATOM 859 N N . GLU A 1 109 ? -9.115 3.413 30.075 1.00 86.56 109 GLU A N 1
ATOM 860 C CA . GLU A 1 109 ? -9.433 4.683 30.745 1.00 86.56 109 GLU A CA 1
ATOM 861 C C . GLU A 1 109 ? -10.737 5.299 30.209 1.00 86.56 109 GLU A C 1
ATOM 863 O O . GLU A 1 109 ? -11.468 5.944 30.958 1.00 86.56 109 GLU A O 1
ATOM 868 N N . ALA A 1 110 ? -11.059 5.053 28.937 1.00 87.69 110 ALA A N 1
ATOM 869 C CA . ALA A 1 110 ? -12.318 5.443 28.309 1.00 87.69 110 ALA A CA 1
ATOM 870 C C . ALA A 1 110 ? -13.489 4.473 28.582 1.00 87.69 110 ALA A C 1
ATOM 872 O O . ALA A 1 110 ? -14.607 4.747 28.148 1.00 87.69 110 ALA A O 1
ATOM 873 N N . GLY A 1 111 ? -13.261 3.366 29.296 1.00 85.44 111 GLY A N 1
ATOM 874 C CA . GLY A 1 111 ? -14.289 2.386 29.658 1.00 85.44 111 GLY A CA 1
ATOM 875 C C . GLY A 1 111 ? -14.674 1.413 28.541 1.00 85.44 111 GLY A C 1
ATOM 876 O O . GLY A 1 111 ? -15.778 0.876 28.572 1.00 85.44 111 GLY A O 1
ATOM 877 N N . PHE A 1 112 ? -13.806 1.196 27.548 1.00 87.56 112 PHE A N 1
ATOM 878 C CA . PHE A 1 112 ? -14.075 0.242 26.470 1.00 87.56 112 PHE A CA 1
ATOM 879 C C . PHE A 1 112 ? -14.009 -1.198 26.991 1.00 87.56 112 PHE A C 1
ATOM 881 O O . PHE A 1 112 ? -13.082 -1.573 27.715 1.00 87.56 112 PHE A O 1
ATOM 888 N N . SER A 1 113 ? -14.957 -2.032 26.569 1.00 87.62 113 SER A N 1
ATOM 889 C CA . SER A 1 113 ? -14.878 -3.482 26.766 1.00 87.62 113 SER A CA 1
ATOM 890 C C . SER A 1 113 ? -13.824 -4.110 25.843 1.00 87.62 113 SER A C 1
ATOM 892 O O . SER A 1 113 ? -13.363 -3.487 24.884 1.00 87.62 113 SER A O 1
ATOM 894 N N . SER A 1 114 ? -13.455 -5.370 26.093 1.00 86.25 114 SER A N 1
ATOM 895 C CA . SER A 1 114 ? -12.500 -6.088 25.232 1.00 86.25 114 SER A CA 1
ATOM 896 C C . SER A 1 114 ? -12.999 -6.251 23.793 1.00 86.25 114 SER A C 1
ATOM 898 O O . SER A 1 114 ? -12.214 -6.139 22.858 1.00 86.25 114 SER A O 1
ATOM 900 N N . GLU A 1 115 ? -14.303 -6.463 23.603 1.00 86.88 115 GLU A N 1
ATOM 901 C CA . GLU A 1 115 ? -14.920 -6.561 22.274 1.00 86.88 115 GLU A CA 1
ATOM 902 C C . GLU A 1 115 ? -14.878 -5.214 21.537 1.00 86.88 115 GLU A C 1
ATOM 904 O O . GLU A 1 115 ? -14.556 -5.150 20.353 1.00 86.88 115 GLU A O 1
ATOM 909 N N . GLN A 1 116 ? -15.127 -4.112 22.250 1.00 89.31 116 GLN A N 1
ATOM 910 C CA . GLN A 1 116 ? -15.030 -2.769 21.679 1.00 89.31 116 GLN A CA 1
ATOM 911 C C . GLN A 1 116 ? -13.582 -2.397 21.348 1.00 89.31 116 GLN A C 1
ATOM 913 O O . GLN A 1 116 ? -13.338 -1.736 20.341 1.00 89.31 116 GLN A O 1
ATOM 918 N N . ALA A 1 117 ? -12.619 -2.823 22.170 1.00 89.56 117 ALA A N 1
ATOM 919 C CA . ALA A 1 117 ? -11.204 -2.653 21.872 1.00 89.56 117 ALA A CA 1
ATOM 920 C C . ALA A 1 117 ? -10.804 -3.443 20.616 1.00 89.56 117 ALA A C 1
ATOM 922 O O . ALA A 1 117 ? -10.170 -2.869 19.737 1.00 89.56 117 ALA A O 1
ATOM 923 N N . GLN A 1 118 ? -11.234 -4.704 20.481 1.00 89.75 118 GLN A N 1
ATOM 924 C CA . GLN A 1 118 ? -11.015 -5.498 19.265 1.00 89.75 118 GLN A CA 1
ATOM 925 C C . GLN A 1 118 ? -11.580 -4.791 18.024 1.00 89.75 118 GLN A C 1
ATOM 927 O O . GLN A 1 118 ? -10.854 -4.608 17.051 1.00 89.75 118 GLN A O 1
ATOM 932 N N . LEU A 1 119 ? -12.815 -4.279 18.096 1.00 90.75 119 LEU A N 1
ATOM 933 C CA . LEU A 1 119 ? -13.440 -3.544 16.992 1.00 90.75 119 LEU A CA 1
ATOM 934 C C . LEU A 1 119 ? -12.626 -2.314 16.555 1.00 90.75 119 LEU A C 1
ATOM 936 O O . LEU A 1 119 ? -12.557 -2.013 15.367 1.00 90.75 119 LEU A O 1
ATOM 940 N N . VAL A 1 120 ? -11.993 -1.594 17.488 1.00 91.19 120 VAL A N 1
ATOM 941 C CA . VAL A 1 120 ? -11.118 -0.457 17.146 1.00 91.19 120 VAL A CA 1
ATOM 942 C C . VAL A 1 120 ? -9.896 -0.918 16.351 1.00 91.19 120 VAL A C 1
ATOM 944 O O . VAL A 1 120 ? -9.512 -0.246 15.395 1.00 91.19 120 VAL A O 1
ATOM 947 N N . TYR A 1 121 ? -9.293 -2.049 16.724 1.00 90.44 121 TYR A N 1
ATOM 948 C CA . TYR A 1 121 ? -8.171 -2.629 15.983 1.00 90.44 121 TYR A CA 1
ATOM 949 C C . TYR A 1 121 ? -8.604 -3.123 14.599 1.00 90.44 121 TYR A C 1
ATOM 951 O O . TYR A 1 121 ? -7.896 -2.870 13.626 1.00 90.44 121 TYR A O 1
ATOM 959 N N . ASP A 1 122 ? -9.775 -3.747 14.496 1.00 89.56 122 ASP A N 1
ATOM 960 C CA . ASP A 1 122 ? -10.322 -4.225 13.225 1.00 89.56 122 ASP A CA 1
ATOM 961 C C . ASP A 1 122 ? -10.616 -3.054 12.273 1.00 89.56 122 ASP A C 1
ATOM 963 O O . ASP A 1 122 ? -10.135 -3.038 11.142 1.00 89.56 122 ASP A O 1
ATOM 967 N N . LEU A 1 123 ? -11.299 -2.009 12.753 1.00 92.06 123 LEU A N 1
ATOM 968 C CA . LEU A 1 123 ? -11.572 -0.800 11.967 1.00 92.06 123 LEU A CA 1
ATOM 969 C C . LEU A 1 123 ? -10.289 -0.067 11.570 1.00 92.06 123 LEU A C 1
ATOM 971 O O . LEU A 1 123 ? -10.167 0.422 10.448 1.00 92.06 123 LEU A O 1
ATOM 975 N N . ALA A 1 124 ? -9.308 0.005 12.472 1.00 90.38 124 ALA A N 1
ATOM 976 C CA . ALA A 1 124 ? -8.008 0.567 12.134 1.00 90.38 124 ALA A CA 1
ATOM 977 C C . ALA A 1 124 ? -7.333 -0.239 11.014 1.00 90.38 124 ALA A C 1
ATOM 979 O O . ALA A 1 124 ? -6.690 0.353 10.154 1.00 90.38 124 ALA A O 1
ATOM 980 N N . ALA A 1 125 ? -7.485 -1.564 10.986 1.00 88.44 125 ALA A N 1
ATOM 981 C CA . ALA A 1 125 ? -6.934 -2.393 9.922 1.00 88.44 125 ALA A CA 1
ATOM 982 C C . ALA A 1 125 ? -7.622 -2.108 8.586 1.00 88.44 125 ALA A C 1
ATOM 984 O O . ALA A 1 125 ? -6.940 -1.877 7.589 1.00 88.44 125 ALA A O 1
ATOM 985 N N . GLU A 1 126 ? -8.954 -2.082 8.578 1.00 89.75 126 GLU A N 1
ATOM 986 C CA . GLU A 1 126 ? -9.761 -1.839 7.380 1.00 89.75 126 GLU A CA 1
ATOM 987 C C . GLU A 1 126 ? -9.464 -0.474 6.747 1.00 89.75 126 GLU A C 1
ATOM 989 O O . GLU A 1 126 ? -9.304 -0.382 5.531 1.00 89.75 126 GLU A O 1
ATOM 994 N N . GLU A 1 127 ? -9.314 0.569 7.563 1.00 90.25 127 GLU A N 1
ATOM 995 C CA . GLU A 1 127 ? -9.080 1.932 7.077 1.00 90.25 127 GLU A CA 1
ATOM 996 C C . GLU A 1 127 ? -7.605 2.214 6.756 1.00 90.25 127 GLU A C 1
ATOM 998 O O . GLU A 1 127 ? -7.295 2.963 5.826 1.00 90.25 127 GLU A O 1
ATOM 1003 N N . LEU A 1 128 ? -6.663 1.629 7.505 1.00 88.69 128 LEU A N 1
ATOM 1004 C CA . LEU A 1 128 ? -5.236 1.870 7.275 1.00 88.69 128 LEU A CA 1
ATOM 1005 C C . LEU A 1 128 ? -4.669 1.017 6.137 1.00 88.69 128 LEU A C 1
ATOM 1007 O O . LEU A 1 128 ? -3.742 1.484 5.476 1.00 88.69 128 LEU A O 1
ATOM 1011 N N . MET A 1 129 ? -5.207 -0.182 5.869 1.00 86.94 129 MET A N 1
ATOM 1012 C CA . MET A 1 129 ? -4.740 -1.061 4.781 1.00 86.94 129 MET A CA 1
ATOM 1013 C C . MET A 1 129 ? -4.632 -0.312 3.437 1.00 86.94 129 MET A C 1
ATOM 1015 O O . MET A 1 129 ? -3.511 -0.212 2.926 1.00 86.94 129 MET A O 1
ATOM 1019 N N . PRO A 1 130 ? -5.702 0.313 2.902 1.00 90.00 130 PRO A N 1
ATOM 1020 C CA . PRO A 1 130 ? -5.641 0.986 1.603 1.00 90.00 130 PRO A CA 1
ATOM 1021 C C . PRO A 1 130 ? -4.610 2.118 1.562 1.00 90.00 130 PRO A C 1
ATOM 1023 O O . PRO A 1 130 ? -3.888 2.281 0.581 1.00 90.00 130 PRO A O 1
ATOM 1026 N N . VAL A 1 131 ? -4.495 2.881 2.653 1.00 91.56 131 VAL A N 1
ATOM 1027 C CA . VAL A 1 131 ? -3.548 4.000 2.749 1.00 91.56 131 VAL A CA 1
ATOM 1028 C C . VAL A 1 131 ? -2.107 3.490 2.766 1.00 91.56 131 VAL A C 1
ATOM 1030 O O . VAL A 1 131 ? -1.232 4.055 2.111 1.00 91.56 131 VAL A O 1
ATOM 1033 N N . THR A 1 132 ? -1.835 2.411 3.505 1.00 89.31 132 THR A N 1
ATOM 1034 C CA . THR A 1 132 ? -0.495 1.814 3.544 1.00 89.31 132 THR A CA 1
ATOM 1035 C C . THR A 1 132 ? -0.090 1.212 2.202 1.00 89.31 132 THR A C 1
ATOM 1037 O O . THR A 1 132 ? 1.074 1.343 1.825 1.00 89.31 132 THR A O 1
ATOM 1040 N N . GLU A 1 133 ? -1.028 0.609 1.466 1.00 89.00 133 GLU A N 1
ATOM 1041 C CA . GLU A 1 133 ? -0.799 0.099 0.112 1.00 89.00 133 GLU A CA 1
ATOM 1042 C C . GLU A 1 133 ? -0.465 1.239 -0.856 1.00 89.00 133 GLU A C 1
ATOM 1044 O O . GLU A 1 133 ? 0.553 1.169 -1.544 1.00 89.00 133 GLU A O 1
ATOM 1049 N N . GLU A 1 134 ? -1.231 2.333 -0.832 1.00 90.94 134 GLU A N 1
ATOM 1050 C CA . GLU A 1 134 ? -0.966 3.518 -1.656 1.00 90.94 134 GLU A CA 1
ATOM 1051 C C . GLU A 1 134 ? 0.427 4.109 -1.376 1.00 90.94 134 GLU A C 1
ATOM 1053 O O . GLU A 1 134 ? 1.201 4.379 -2.299 1.00 90.94 134 GLU A O 1
ATOM 1058 N N . ILE A 1 135 ? 0.788 4.263 -0.097 1.00 93.12 135 ILE A N 1
ATOM 1059 C CA . ILE A 1 135 ? 2.108 4.767 0.304 1.00 93.12 135 ILE A CA 1
ATOM 1060 C C . ILE A 1 135 ? 3.216 3.802 -0.133 1.00 93.12 135 ILE A C 1
ATOM 1062 O O . ILE A 1 135 ? 4.256 4.240 -0.633 1.00 93.12 135 ILE A O 1
ATOM 1066 N N . ALA A 1 136 ? 3.024 2.496 0.061 1.00 90.06 136 ALA A N 1
ATOM 1067 C CA . ALA A 1 136 ? 4.003 1.486 -0.319 1.00 90.06 136 ALA A CA 1
ATOM 1068 C C . ALA A 1 136 ? 4.238 1.473 -1.834 1.00 90.06 136 ALA A C 1
ATOM 1070 O O . ALA A 1 136 ? 5.389 1.375 -2.269 1.00 90.06 136 ALA A O 1
ATOM 1071 N N . ASP A 1 137 ? 3.179 1.614 -2.629 1.00 89.69 137 ASP A N 1
ATOM 1072 C CA . ASP A 1 137 ? 3.272 1.684 -4.082 1.00 89.69 137 ASP A CA 1
ATOM 1073 C C . ASP A 1 137 ? 3.961 2.972 -4.540 1.00 89.69 137 ASP A C 1
ATOM 1075 O O . ASP A 1 137 ? 4.891 2.903 -5.347 1.00 89.69 137 ASP A O 1
ATOM 1079 N N . ALA A 1 138 ? 3.615 4.129 -3.968 1.00 89.88 138 ALA A N 1
ATOM 1080 C CA . ALA A 1 138 ? 4.288 5.392 -4.267 1.00 89.88 138 ALA A CA 1
ATOM 1081 C C . ALA A 1 138 ? 5.798 5.334 -3.956 1.00 89.88 138 ALA A C 1
ATOM 1083 O O . ALA A 1 138 ? 6.629 5.717 -4.784 1.00 89.88 138 ALA A O 1
ATOM 1084 N N . LEU A 1 139 ? 6.171 4.787 -2.793 1.00 91.81 139 LEU A N 1
ATOM 1085 C CA . LEU A 1 139 ? 7.573 4.597 -2.409 1.00 91.81 139 LEU A CA 1
ATOM 1086 C C . LEU A 1 139 ? 8.293 3.610 -3.330 1.00 91.81 139 LEU A C 1
ATOM 1088 O O . LEU A 1 139 ? 9.448 3.843 -3.694 1.00 91.81 139 LEU A O 1
ATOM 1092 N N . ARG A 1 140 ? 7.636 2.509 -3.717 1.00 91.75 140 ARG A N 1
ATOM 1093 C CA . ARG A 1 140 ? 8.204 1.532 -4.654 1.00 91.75 140 ARG A CA 1
ATOM 1094 C C . ARG A 1 140 ? 8.495 2.186 -5.999 1.00 91.75 140 ARG A C 1
ATOM 1096 O O . ARG A 1 140 ? 9.601 2.019 -6.500 1.00 91.75 140 ARG A O 1
ATOM 1103 N N . MET A 1 141 ? 7.560 2.973 -6.536 1.00 88.12 141 MET A N 1
ATOM 1104 C CA . MET A 1 141 ? 7.756 3.706 -7.791 1.00 88.12 141 MET A CA 1
ATOM 1105 C C . MET A 1 141 ? 8.954 4.661 -7.713 1.00 88.12 141 MET A C 1
ATOM 1107 O O . MET A 1 141 ? 9.763 4.710 -8.637 1.00 88.12 141 MET A O 1
ATOM 1111 N N . GLU A 1 142 ? 9.121 5.378 -6.600 1.00 90.19 142 GLU A N 1
ATOM 1112 C CA . GLU A 1 142 ? 10.264 6.279 -6.407 1.00 90.19 142 GLU A CA 1
ATOM 1113 C C . GLU A 1 142 ? 11.601 5.525 -6.278 1.00 90.19 142 GLU A C 1
ATOM 1115 O O . GLU A 1 142 ? 12.638 5.971 -6.781 1.00 90.19 142 GLU A O 1
ATOM 1120 N N . ILE A 1 143 ? 11.611 4.383 -5.585 1.00 91.12 143 ILE A N 1
ATOM 1121 C CA . ILE A 1 143 ? 12.798 3.525 -5.469 1.00 91.12 143 ILE A CA 1
ATOM 1122 C C . ILE A 1 143 ? 13.174 2.952 -6.836 1.00 91.12 143 ILE A C 1
ATOM 1124 O O . ILE A 1 143 ? 14.350 2.988 -7.204 1.00 91.12 143 ILE A O 1
ATOM 1128 N N . ASP A 1 144 ? 12.194 2.438 -7.576 1.00 91.50 144 ASP A N 1
ATOM 1129 C CA . ASP A 1 144 ? 12.392 1.871 -8.904 1.00 91.50 144 ASP A CA 1
ATOM 1130 C C . ASP A 1 144 ? 12.945 2.931 -9.862 1.00 91.50 144 ASP A C 1
ATOM 1132 O O . ASP A 1 144 ? 13.926 2.661 -10.555 1.00 91.50 144 ASP A O 1
ATOM 1136 N N . ASP A 1 145 ? 12.413 4.158 -9.842 1.00 88.44 145 ASP A N 1
ATOM 1137 C CA . ASP A 1 145 ? 12.910 5.223 -10.716 1.00 88.44 145 ASP A CA 1
ATOM 1138 C C . ASP A 1 145 ? 14.364 5.598 -10.406 1.00 88.44 145 ASP A C 1
ATOM 1140 O O . ASP A 1 145 ? 15.191 5.672 -11.314 1.00 88.44 145 ASP A O 1
ATOM 1144 N N . ARG A 1 146 ? 14.725 5.727 -9.122 1.00 90.56 146 ARG A N 1
ATOM 1145 C CA . ARG A 1 146 ? 16.116 5.996 -8.710 1.00 90.56 146 ARG A CA 1
ATOM 1146 C C . ARG A 1 146 ? 17.080 4.874 -9.091 1.00 90.56 146 ARG A C 1
ATOM 1148 O O . ARG A 1 146 ? 18.234 5.135 -9.443 1.00 90.56 146 ARG A O 1
ATOM 1155 N N . ARG A 1 147 ? 16.636 3.617 -9.013 1.00 92.19 147 ARG A N 1
ATOM 1156 C CA . ARG A 1 147 ? 17.436 2.466 -9.458 1.00 92.19 147 ARG A CA 1
ATOM 1157 C C . ARG A 1 147 ? 17.661 2.513 -10.961 1.00 92.19 147 ARG A C 1
ATOM 1159 O O . ARG A 1 147 ? 18.799 2.377 -11.394 1.00 92.19 147 ARG A O 1
ATOM 1166 N N . LEU A 1 148 ? 16.615 2.791 -11.739 1.00 91.69 148 LEU A N 1
ATOM 1167 C CA . LEU A 1 148 ? 16.724 2.942 -13.190 1.00 91.69 148 LEU A CA 1
ATOM 1168 C C . LEU A 1 148 ? 17.650 4.109 -13.555 1.00 91.69 148 LEU A C 1
ATOM 1170 O O . LEU A 1 148 ? 18.524 3.946 -14.399 1.00 91.69 148 LEU A O 1
ATOM 1174 N N . GLU A 1 149 ? 17.559 5.252 -12.877 1.00 93.31 149 GLU A N 1
ATOM 1175 C CA . GLU A 1 149 ? 18.510 6.354 -13.078 1.00 93.31 149 GLU A CA 1
ATOM 1176 C C . GLU A 1 149 ? 19.960 5.922 -12.852 1.00 93.31 149 GLU A C 1
ATOM 1178 O O . GLU A 1 149 ? 20.843 6.273 -13.635 1.00 93.31 149 GLU A O 1
ATOM 1183 N N . THR A 1 150 ? 20.206 5.134 -11.806 1.00 90.94 150 THR A N 1
ATOM 1184 C CA . THR A 1 150 ? 21.545 4.630 -11.485 1.00 90.94 150 THR A CA 1
ATOM 1185 C C . THR A 1 150 ? 22.034 3.639 -12.544 1.00 90.94 150 THR A C 1
ATOM 1187 O O . THR A 1 150 ? 23.145 3.779 -13.057 1.00 90.94 150 THR A O 1
ATOM 1190 N N . ASP A 1 151 ? 21.198 2.675 -12.924 1.00 89.94 151 ASP A N 1
ATOM 1191 C CA . ASP A 1 151 ? 21.559 1.594 -13.846 1.00 89.94 151 ASP A CA 1
ATOM 1192 C C . ASP A 1 151 ? 21.738 2.068 -15.293 1.00 89.94 151 ASP A C 1
ATOM 1194 O O . ASP A 1 151 ? 22.576 1.541 -16.027 1.00 89.94 151 ASP A O 1
ATOM 1198 N N . PHE A 1 152 ? 20.973 3.078 -15.715 1.00 89.38 152 PHE A N 1
ATOM 1199 C CA . PHE A 1 152 ? 21.067 3.665 -17.053 1.00 89.38 152 PHE A CA 1
ATOM 1200 C C . PHE A 1 152 ? 22.114 4.789 -17.153 1.00 89.38 152 PHE A C 1
ATOM 1202 O O . PHE A 1 152 ? 22.261 5.397 -18.217 1.00 89.38 152 PHE A O 1
ATOM 1209 N N . GLY A 1 153 ? 22.892 5.036 -16.093 1.00 89.19 153 GLY A N 1
ATOM 1210 C CA . GLY A 1 153 ? 24.052 5.933 -16.124 1.00 89.19 153 GLY A CA 1
ATOM 1211 C C . GLY A 1 153 ? 23.740 7.413 -15.890 1.00 89.19 153 GLY A C 1
ATOM 1212 O O . GLY A 1 153 ? 24.539 8.265 -16.277 1.00 89.19 153 GLY A O 1
ATOM 1213 N N . GLY A 1 154 ? 22.607 7.723 -15.258 1.00 91.81 154 GLY A N 1
ATOM 1214 C CA . GLY A 1 154 ? 22.207 9.069 -14.854 1.00 91.81 154 GLY A CA 1
ATOM 1215 C C . GLY A 1 154 ? 20.785 9.453 -15.276 1.00 91.81 154 GLY A C 1
ATOM 1216 O O . GLY A 1 154 ? 20.155 8.828 -16.126 1.00 91.81 154 GLY A O 1
ATOM 1217 N N . ALA A 1 155 ? 20.281 10.547 -14.699 1.00 88.19 155 ALA A N 1
ATOM 1218 C CA . ALA A 1 155 ? 18.924 11.037 -14.957 1.00 88.19 155 ALA A CA 1
ATOM 1219 C C . ALA A 1 155 ? 18.709 11.535 -16.402 1.00 88.19 155 ALA A C 1
ATOM 1221 O O . ALA A 1 155 ? 17.593 11.500 -16.919 1.00 88.19 155 ALA A O 1
ATOM 1222 N N . GLU A 1 156 ? 19.760 12.018 -17.071 1.00 89.19 156 GLU A N 1
ATOM 1223 C CA . GLU A 1 156 ? 19.693 12.478 -18.467 1.00 89.19 156 GLU A CA 1
ATOM 1224 C C . GLU A 1 156 ? 19.540 11.315 -19.447 1.00 89.19 156 GLU A C 1
ATOM 1226 O O . GLU A 1 156 ? 18.578 11.285 -20.218 1.00 89.19 156 GLU A O 1
ATOM 1231 N N . THR A 1 157 ? 20.424 10.321 -19.359 1.00 88.69 157 THR A N 1
ATOM 1232 C CA . THR A 1 157 ? 20.374 9.111 -20.189 1.00 88.69 157 THR A CA 1
ATOM 1233 C C . THR A 1 157 ? 19.109 8.304 -19.919 1.00 88.69 157 THR A C 1
ATOM 1235 O O . THR A 1 157 ? 18.493 7.788 -20.852 1.00 88.69 157 THR A O 1
ATOM 1238 N N . TRP A 1 158 ? 18.664 8.242 -18.660 1.00 91.75 158 TRP A N 1
ATOM 1239 C CA . TRP A 1 158 ? 17.412 7.584 -18.308 1.00 91.75 158 TRP A CA 1
ATOM 1240 C C . TRP A 1 158 ? 16.189 8.278 -18.916 1.00 91.75 158 TRP A C 1
ATOM 1242 O O . TRP A 1 158 ? 15.308 7.605 -19.449 1.00 91.75 158 TRP A O 1
ATOM 1252 N N . ARG A 1 159 ? 16.138 9.618 -18.922 1.00 90.38 159 ARG A N 1
ATOM 1253 C CA . ARG A 1 159 ? 15.061 10.361 -19.599 1.00 90.38 159 ARG A CA 1
ATOM 1254 C C . ARG A 1 159 ? 15.004 10.051 -21.091 1.00 90.38 159 ARG A C 1
ATOM 1256 O O . ARG A 1 159 ? 13.922 9.787 -21.613 1.00 90.38 159 ARG A O 1
ATOM 1263 N N . GLU A 1 160 ? 16.147 10.041 -21.770 1.00 91.44 160 GLU A N 1
ATOM 1264 C CA . GLU A 1 160 ? 16.210 9.674 -23.190 1.00 91.44 160 GLU A CA 1
ATOM 1265 C C . GLU A 1 160 ? 15.739 8.233 -23.422 1.00 91.44 160 GLU A C 1
ATOM 1267 O O . GLU A 1 160 ? 14.912 7.978 -24.303 1.00 91.44 160 GLU A O 1
ATOM 1272 N N . MET A 1 161 ? 16.191 7.297 -22.585 1.00 90.19 161 MET A N 1
ATOM 1273 C CA . MET A 1 161 ? 15.798 5.892 -22.664 1.00 90.19 161 MET A CA 1
ATOM 1274 C C . MET A 1 161 ? 14.299 5.690 -22.401 1.00 90.19 161 MET A C 1
ATOM 1276 O O . MET A 1 161 ? 13.650 4.954 -23.141 1.00 90.19 161 MET A O 1
ATOM 1280 N N . LYS A 1 162 ? 13.711 6.386 -21.416 1.00 91.56 162 LYS A N 1
ATOM 1281 C CA . LYS A 1 162 ? 12.259 6.396 -21.153 1.00 91.56 162 LYS A CA 1
ATOM 1282 C C . LYS A 1 162 ? 11.467 6.768 -22.407 1.00 91.56 162 LYS A C 1
ATOM 1284 O O . LYS A 1 162 ? 10.478 6.108 -22.727 1.00 91.56 162 LYS A O 1
ATOM 1289 N N . HIS A 1 163 ? 11.899 7.798 -23.139 1.00 92.56 163 HIS A N 1
ATOM 1290 C CA . HIS A 1 163 ? 11.241 8.202 -24.384 1.00 92.56 163 HIS A CA 1
ATOM 1291 C C . HIS A 1 163 ? 11.330 7.121 -25.467 1.00 92.56 163 HIS A C 1
ATOM 1293 O O . HIS A 1 163 ? 10.321 6.826 -26.110 1.00 92.56 163 HIS A O 1
ATOM 1299 N N . GLN A 1 164 ? 12.501 6.501 -25.639 1.00 92.12 164 GLN A N 1
ATOM 1300 C CA . GLN A 1 164 ? 12.703 5.424 -26.614 1.00 92.12 164 GLN A CA 1
ATOM 1301 C C . GLN A 1 164 ? 11.866 4.183 -26.274 1.00 92.12 164 GLN A C 1
ATOM 1303 O O . GLN A 1 164 ? 11.148 3.675 -27.134 1.00 92.12 164 GLN A O 1
ATOM 1308 N N . LEU A 1 165 ? 11.880 3.752 -25.009 1.00 91.69 165 LEU A N 1
ATOM 1309 C CA . LEU A 1 165 ? 11.091 2.619 -24.522 1.00 91.69 165 LEU A CA 1
ATOM 1310 C C . LEU A 1 165 ? 9.590 2.855 -24.685 1.00 91.69 165 LEU A C 1
ATOM 1312 O O . LEU A 1 165 ? 8.875 1.944 -25.095 1.00 91.69 165 LEU A O 1
ATOM 1316 N N . LYS A 1 166 ? 9.110 4.074 -24.415 1.00 92.69 166 LYS A N 1
ATOM 1317 C CA . LYS A 1 166 ? 7.701 4.432 -24.607 1.00 92.69 166 LYS A CA 1
ATOM 1318 C C . LYS A 1 166 ? 7.299 4.390 -26.081 1.00 92.69 166 LYS A C 1
ATOM 1320 O O . LYS A 1 166 ? 6.285 3.782 -26.409 1.00 92.69 166 LYS A O 1
ATOM 1325 N N . ALA A 1 167 ? 8.090 4.998 -26.967 1.00 93.00 167 ALA A N 1
ATOM 1326 C CA . ALA A 1 167 ? 7.804 5.010 -28.402 1.00 93.00 167 ALA A CA 1
ATOM 1327 C C . ALA A 1 167 ? 7.819 3.594 -29.000 1.00 93.00 167 ALA A C 1
ATOM 1329 O O . ALA A 1 167 ? 6.929 3.227 -29.771 1.00 93.00 167 ALA A O 1
ATOM 1330 N N . TRP A 1 168 ? 8.804 2.782 -28.607 1.00 93.62 168 TRP A N 1
ATOM 1331 C CA . TRP A 1 168 ? 8.896 1.388 -29.022 1.00 93.62 168 TRP A CA 1
ATOM 1332 C C . TRP A 1 168 ? 7.739 0.555 -28.456 1.00 93.62 168 TRP A C 1
ATOM 1334 O O . TRP A 1 168 ? 7.066 -0.138 -29.217 1.00 93.62 168 TRP A O 1
ATOM 1344 N N . GLY A 1 169 ? 7.459 0.664 -27.155 1.00 91.50 169 GLY A N 1
ATOM 1345 C CA . GLY A 1 169 ? 6.414 -0.099 -26.476 1.00 91.50 169 GLY A CA 1
ATOM 1346 C C . GLY A 1 169 ? 5.025 0.169 -27.047 1.00 91.50 169 GLY A C 1
ATOM 1347 O O . GLY A 1 169 ? 4.333 -0.773 -27.412 1.00 91.50 169 GLY A O 1
ATOM 1348 N N . GLN A 1 170 ? 4.660 1.438 -27.247 1.00 91.12 170 GLN A N 1
ATOM 1349 C CA . GLN A 1 170 ? 3.371 1.817 -27.844 1.00 91.12 170 GLN A CA 1
ATOM 1350 C C . GLN A 1 170 ? 3.207 1.355 -29.300 1.00 91.12 170 GLN A C 1
ATOM 1352 O O . GLN A 1 170 ? 2.084 1.193 -29.769 1.00 91.12 170 GLN A O 1
ATOM 1357 N N . SER A 1 171 ? 4.311 1.152 -30.024 1.00 91.38 171 SER A N 1
ATOM 1358 C CA . SER A 1 171 ? 4.277 0.716 -31.425 1.00 91.38 171 SER A CA 1
ATOM 1359 C C . SER A 1 171 ? 4.281 -0.808 -31.587 1.00 91.38 171 SER A C 1
ATOM 1361 O O . SER A 1 171 ? 3.875 -1.303 -32.634 1.00 91.38 171 SER A O 1
ATOM 1363 N N . ASN A 1 172 ? 4.766 -1.553 -30.586 1.00 91.00 172 ASN A N 1
ATOM 1364 C CA . ASN A 1 172 ? 5.012 -2.999 -30.688 1.00 91.00 172 ASN A CA 1
ATOM 1365 C C . ASN A 1 172 ? 4.174 -3.845 -29.716 1.00 91.00 172 ASN A C 1
ATOM 1367 O O . ASN A 1 172 ? 4.091 -5.059 -29.897 1.00 91.00 172 ASN A O 1
ATOM 1371 N N . LEU A 1 173 ? 3.571 -3.240 -28.690 1.00 92.81 173 LEU A N 1
ATOM 1372 C CA . LEU A 1 173 ? 2.824 -3.935 -27.643 1.00 92.81 173 LEU A CA 1
ATOM 1373 C C . LEU A 1 173 ? 1.408 -3.351 -27.503 1.00 92.81 173 LEU A C 1
ATOM 1375 O O . LEU A 1 173 ? 1.215 -2.152 -27.711 1.00 92.81 173 LEU A O 1
ATOM 1379 N N . PRO A 1 174 ? 0.414 -4.169 -27.108 1.00 94.12 174 PRO A N 1
ATOM 1380 C CA . PRO A 1 174 ? -0.873 -3.664 -26.638 1.00 94.12 174 PRO A CA 1
ATOM 1381 C C . PRO A 1 174 ? -0.695 -2.730 -25.433 1.00 94.12 174 PRO A C 1
ATOM 1383 O O . PRO A 1 174 ? 0.169 -2.983 -24.589 1.00 94.12 174 PRO A O 1
ATOM 1386 N N . THR A 1 175 ? -1.532 -1.694 -25.326 1.00 91.50 175 THR A N 1
ATOM 1387 C CA . THR A 1 175 ? -1.449 -0.674 -24.265 1.00 91.50 175 THR A CA 1
ATOM 1388 C C . THR A 1 175 ? -1.411 -1.291 -22.866 1.00 91.50 175 THR A C 1
ATOM 1390 O O . THR A 1 175 ? -0.485 -1.004 -22.115 1.00 91.50 175 THR A O 1
ATOM 1393 N N . ASP A 1 176 ? -2.318 -2.223 -22.565 1.00 92.75 176 ASP A N 1
ATOM 1394 C CA . ASP A 1 176 ? -2.407 -2.874 -21.250 1.00 92.75 176 ASP A CA 1
ATOM 1395 C C . ASP A 1 176 ? -1.116 -3.632 -20.882 1.00 92.75 176 ASP A C 1
ATOM 1397 O O . ASP A 1 176 ? -0.652 -3.602 -19.742 1.00 92.75 176 ASP A O 1
ATOM 1401 N N . ALA A 1 177 ? -0.492 -4.292 -21.866 1.00 90.69 177 ALA A N 1
ATOM 1402 C CA . ALA A 1 177 ? 0.753 -5.029 -21.663 1.00 90.69 177 ALA A CA 1
ATOM 1403 C C . ALA A 1 177 ? 1.948 -4.085 -21.474 1.00 90.69 177 ALA A C 1
ATOM 1405 O O . ALA A 1 177 ? 2.828 -4.358 -20.659 1.00 90.69 177 ALA A O 1
ATOM 1406 N N . PHE A 1 178 ? 1.983 -2.972 -22.212 1.00 93.06 178 PHE A N 1
ATOM 1407 C CA . PHE A 1 178 ? 3.006 -1.948 -22.027 1.00 93.06 178 PHE A CA 1
ATOM 1408 C C . PHE A 1 178 ? 2.902 -1.299 -20.646 1.00 93.06 178 PHE A C 1
ATOM 1410 O O . PHE A 1 178 ? 3.917 -1.190 -19.967 1.00 93.06 178 PHE A O 1
ATOM 1417 N N . GLU A 1 179 ? 1.703 -0.904 -20.215 1.00 91.12 179 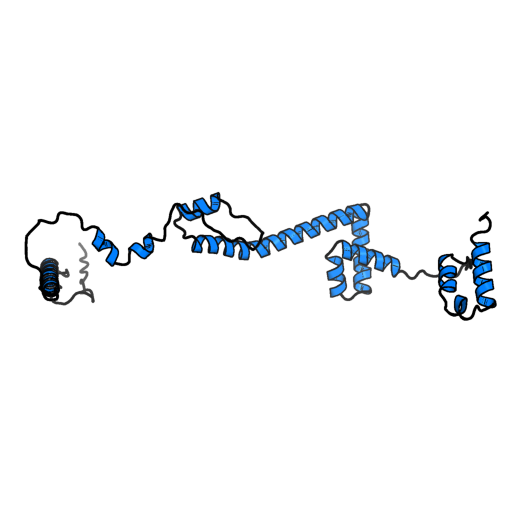GLU A N 1
ATOM 1418 C CA . GLU A 1 179 ? 1.487 -0.261 -18.914 1.00 91.12 179 GLU A CA 1
ATOM 1419 C C . GLU A 1 179 ? 1.863 -1.191 -17.756 1.00 91.12 179 GLU A C 1
ATOM 1421 O O . GLU A 1 179 ? 2.600 -0.779 -16.862 1.00 91.12 179 GLU A O 1
ATOM 1426 N N . SER A 1 180 ? 1.469 -2.466 -17.823 1.00 90.56 180 SER A N 1
ATOM 1427 C CA . SER A 1 180 ? 1.837 -3.467 -16.814 1.00 90.56 180 SER A CA 1
ATOM 1428 C C . SER A 1 180 ? 3.348 -3.738 -16.751 1.00 90.56 180 SER A C 1
ATOM 1430 O O . SER A 1 180 ? 3.893 -3.958 -15.671 1.00 90.56 180 SER A O 1
ATOM 1432 N N . LEU A 1 181 ? 4.056 -3.711 -17.885 1.00 90.00 181 LEU A N 1
ATOM 1433 C CA . LEU A 1 181 ? 5.515 -3.849 -17.894 1.00 90.00 181 LEU A CA 1
ATOM 1434 C C . LEU A 1 181 ? 6.215 -2.559 -17.446 1.00 90.00 181 LEU A C 1
ATOM 1436 O O . LEU A 1 181 ? 7.243 -2.615 -16.780 1.00 90.00 181 LEU A O 1
ATOM 1440 N N . ALA A 1 182 ? 5.675 -1.394 -17.789 1.00 90.44 182 ALA A N 1
ATOM 1441 C CA . ALA A 1 182 ? 6.254 -0.107 -17.428 1.00 90.44 182 ALA A CA 1
ATOM 1442 C C . ALA A 1 182 ? 6.044 0.260 -15.947 1.00 90.44 182 ALA A C 1
ATOM 1444 O O . ALA A 1 182 ? 6.750 1.132 -15.447 1.00 90.44 182 ALA A O 1
ATOM 1445 N N . SER A 1 183 ? 5.116 -0.398 -15.241 1.00 88.69 183 SER A N 1
ATOM 1446 C CA . SER A 1 183 ? 4.807 -0.126 -13.830 1.00 88.69 183 SER A CA 1
ATOM 1447 C C . SER A 1 183 ? 5.782 -0.757 -12.829 1.00 88.69 183 SER A C 1
ATOM 1449 O O . SER A 1 183 ? 5.596 -0.601 -11.625 1.00 88.69 183 SER A O 1
ATOM 1451 N N . SER A 1 184 ? 6.792 -1.499 -13.290 1.00 90.56 184 SER A N 1
ATOM 1452 C CA . SER A 1 184 ? 7.786 -2.137 -12.422 1.00 90.56 184 SER A CA 1
ATOM 1453 C C . SER A 1 184 ? 9.188 -2.050 -13.012 1.00 90.56 184 SER A C 1
ATOM 1455 O O . SER A 1 184 ? 9.373 -2.105 -14.231 1.00 90.56 184 SER A O 1
ATOM 1457 N N . TYR A 1 185 ? 10.194 -1.984 -12.144 1.00 91.44 185 TYR A N 1
ATOM 1458 C CA . TYR A 1 185 ? 11.602 -2.019 -12.541 1.00 91.44 185 TYR A CA 1
ATOM 1459 C C . TYR A 1 185 ? 11.953 -3.212 -13.453 1.00 91.44 185 TYR A C 1
ATOM 1461 O O . TYR A 1 185 ? 12.549 -3.035 -14.521 1.00 91.44 185 TYR A O 1
ATOM 1469 N N . ASP A 1 186 ? 11.556 -4.431 -13.070 1.00 91.25 186 ASP A N 1
ATOM 1470 C CA . ASP A 1 186 ? 11.876 -5.640 -13.839 1.00 91.25 186 ASP A CA 1
ATOM 1471 C C . ASP A 1 186 ? 11.185 -5.648 -15.206 1.00 91.25 186 ASP A C 1
ATOM 1473 O O . ASP A 1 186 ? 11.767 -6.100 -16.199 1.00 91.25 186 ASP A O 1
ATOM 1477 N N . GLY A 1 187 ? 9.969 -5.102 -15.284 1.00 92.12 187 GLY A N 1
ATOM 1478 C CA . GLY A 1 187 ? 9.241 -4.962 -16.538 1.00 92.12 187 GLY A CA 1
ATOM 1479 C C . GLY A 1 187 ? 9.885 -3.934 -17.472 1.00 92.12 187 GLY A C 1
ATOM 1480 O O . GLY A 1 187 ? 10.046 -4.211 -18.662 1.00 92.12 187 GLY A O 1
ATOM 1481 N N . VAL A 1 188 ? 10.386 -2.813 -16.948 1.00 92.00 188 VAL A N 1
ATOM 1482 C CA . VAL A 1 188 ? 11.180 -1.842 -17.718 1.00 92.00 188 VAL A CA 1
ATOM 1483 C C . VAL A 1 188 ? 12.477 -2.470 -18.240 1.00 92.00 188 VAL A C 1
ATOM 1485 O O . VAL A 1 188 ? 12.835 -2.284 -19.407 1.00 92.00 188 VAL A O 1
ATOM 1488 N N . GLN A 1 189 ? 13.172 -3.272 -17.427 1.00 90.38 189 GLN A N 1
ATOM 1489 C CA . GLN A 1 189 ? 14.343 -4.014 -17.898 1.00 90.38 189 GLN A CA 1
ATOM 1490 C C . GLN A 1 189 ? 13.989 -5.047 -18.973 1.00 90.38 189 GLN A C 1
ATOM 1492 O O . GLN A 1 189 ? 14.743 -5.219 -19.937 1.00 90.38 189 GLN A O 1
ATOM 1497 N N . ALA A 1 190 ? 12.853 -5.735 -18.836 1.00 92.19 190 ALA A N 1
ATOM 1498 C CA . ALA A 1 190 ? 12.354 -6.656 -19.848 1.00 92.19 190 ALA A CA 1
ATOM 1499 C C . ALA A 1 190 ? 12.030 -5.923 -21.158 1.00 92.19 190 ALA A C 1
ATOM 1501 O O . ALA A 1 190 ? 12.484 -6.365 -22.212 1.00 92.19 190 ALA A O 1
ATOM 1502 N N . LEU A 1 191 ? 11.355 -4.768 -21.098 1.00 91.38 191 LEU A N 1
ATOM 1503 C CA . LEU A 1 191 ? 11.098 -3.899 -22.252 1.00 91.38 191 LEU A CA 1
ATOM 1504 C C . LEU A 1 191 ? 12.399 -3.480 -22.937 1.00 91.38 191 LEU A C 1
ATOM 1506 O O . LEU A 1 191 ? 12.508 -3.560 -24.155 1.00 91.38 191 LEU A O 1
ATOM 1510 N N . HIS A 1 192 ? 13.420 -3.109 -22.169 1.00 91.06 192 HIS A N 1
ATOM 1511 C CA . HIS A 1 192 ? 14.723 -2.743 -22.715 1.00 91.06 192 HIS A CA 1
ATOM 1512 C C . HIS A 1 192 ? 15.445 -3.919 -23.395 1.00 91.06 192 HIS A C 1
ATOM 1514 O O . HIS A 1 192 ? 16.029 -3.744 -24.468 1.00 91.06 192 HIS A O 1
ATOM 1520 N N . ARG A 1 193 ? 15.374 -5.133 -22.831 1.00 90.06 193 ARG A N 1
ATOM 1521 C CA . ARG A 1 193 ? 15.909 -6.349 -23.476 1.00 90.06 193 ARG A CA 1
ATOM 1522 C C . ARG A 1 193 ? 15.135 -6.702 -24.742 1.00 90.06 193 ARG A C 1
ATOM 1524 O O . ARG A 1 193 ? 15.754 -7.073 -25.735 1.00 90.06 193 ARG A O 1
ATOM 1531 N N . LEU A 1 194 ? 13.810 -6.566 -24.719 1.00 89.38 194 LEU A N 1
ATOM 1532 C CA . LEU A 1 194 ? 12.966 -6.791 -25.886 1.00 89.38 194 LEU A CA 1
ATOM 1533 C C . LEU A 1 194 ? 13.263 -5.766 -26.974 1.00 89.38 194 LEU A C 1
ATOM 1535 O O . LEU A 1 194 ? 13.486 -6.176 -28.101 1.00 89.38 194 LEU A O 1
ATOM 1539 N N . MET A 1 195 ? 13.369 -4.477 -26.659 1.00 89.38 195 MET A N 1
ATOM 1540 C CA . MET A 1 195 ? 13.730 -3.435 -27.623 1.00 89.38 195 MET A CA 1
ATOM 1541 C C . MET A 1 195 ? 15.085 -3.728 -28.284 1.00 89.38 195 MET A C 1
ATOM 1543 O O . MET A 1 195 ? 15.175 -3.754 -29.509 1.00 89.38 195 MET A O 1
ATOM 1547 N N . LYS A 1 196 ? 16.115 -4.061 -27.492 1.00 85.81 196 LYS A N 1
ATOM 1548 C CA . LYS A 1 196 ? 17.448 -4.438 -28.002 1.00 85.81 196 LYS A CA 1
ATOM 1549 C C . LYS A 1 196 ? 17.470 -5.758 -28.778 1.00 85.81 196 LYS A C 1
ATOM 1551 O O . LYS A 1 196 ? 18.310 -5.938 -29.652 1.00 85.81 196 LYS A O 1
ATOM 1556 N N . GLY A 1 197 ? 16.593 -6.700 -28.439 1.00 77.50 197 GLY A N 1
ATOM 1557 C CA . GLY A 1 197 ? 16.458 -7.984 -29.132 1.00 77.50 197 GLY A CA 1
ATOM 1558 C C . GLY A 1 197 ? 15.535 -7.945 -30.355 1.00 77.50 197 GLY A C 1
ATOM 1559 O O . GLY A 1 197 ? 15.618 -8.838 -31.194 1.00 77.50 197 GLY A O 1
ATOM 1560 N N . SER A 1 198 ? 14.666 -6.933 -30.441 1.00 58.50 198 SER A N 1
ATOM 1561 C CA . SER A 1 198 ? 13.686 -6.719 -31.516 1.00 58.50 198 SER A CA 1
ATOM 1562 C C . SER A 1 198 ? 14.196 -5.778 -32.596 1.00 58.50 198 SER A C 1
ATOM 1564 O O . SER A 1 198 ? 13.602 -5.731 -33.672 1.00 58.50 198 SER A O 1
ATOM 1566 N N . GLU A 1 199 ? 15.302 -5.063 -32.360 1.00 50.00 199 GLU A N 1
ATOM 1567 C CA . GLU A 1 199 ? 16.141 -4.646 -33.476 1.00 50.00 199 GLU A CA 1
ATOM 1568 C C . GLU A 1 199 ? 16.452 -5.912 -34.282 1.00 50.00 199 GLU A C 1
ATOM 1570 O O . GLU A 1 199 ? 17.079 -6.841 -33.755 1.00 50.00 199 GLU A O 1
ATOM 1575 N N . PRO A 1 200 ? 16.012 -6.004 -35.553 1.00 44.06 200 PRO A N 1
ATOM 1576 C CA . PRO A 1 200 ? 16.541 -7.039 -36.403 1.00 44.06 200 PRO A CA 1
ATOM 1577 C C . PRO A 1 200 ? 18.047 -6.826 -36.351 1.00 44.06 200 PRO A C 1
ATOM 1579 O O . PRO A 1 200 ? 18.522 -5.722 -36.633 1.00 44.06 200 PRO A O 1
ATOM 1582 N N . ARG A 1 201 ? 18.815 -7.872 -36.029 1.00 43.34 201 ARG A N 1
ATOM 1583 C CA . ARG A 1 201 ? 20.158 -7.960 -36.590 1.00 43.34 201 ARG A CA 1
ATOM 1584 C C . ARG A 1 201 ? 19.943 -7.828 -38.087 1.00 43.34 201 ARG A C 1
ATOM 1586 O O . ARG A 1 201 ? 19.607 -8.803 -38.756 1.00 43.34 201 ARG A O 1
ATOM 1593 N N . VAL A 1 202 ? 20.064 -6.605 -38.593 1.00 43.91 202 VAL A N 1
ATOM 1594 C CA . VAL A 1 202 ? 20.295 -6.351 -39.994 1.00 43.91 202 VAL A CA 1
ATOM 1595 C C . VAL A 1 202 ? 21.558 -7.140 -40.235 1.00 43.91 202 VAL A C 1
ATOM 1597 O O . VAL A 1 202 ? 22.643 -6.771 -39.787 1.00 43.91 202 VAL A O 1
ATOM 1600 N N . ILE A 1 203 ? 21.380 -8.312 -40.836 1.00 51.16 203 ILE A N 1
ATOM 1601 C CA . ILE A 1 203 ? 22.447 -9.032 -41.486 1.00 51.16 203 ILE A CA 1
ATOM 1602 C C . ILE A 1 203 ? 22.953 -8.013 -42.498 1.00 51.16 203 ILE A C 1
ATOM 1604 O O . ILE A 1 203 ? 22.369 -7.845 -43.570 1.00 51.16 203 ILE A O 1
ATOM 1608 N N . GLN A 1 204 ? 23.983 -7.256 -42.112 1.00 41.00 204 GLN A N 1
ATOM 1609 C CA . GLN A 1 204 ? 24.839 -6.584 -43.059 1.00 41.00 204 GLN A CA 1
ATOM 1610 C C . GLN A 1 204 ? 25.358 -7.713 -43.937 1.00 41.00 204 GLN A C 1
ATOM 1612 O O . GLN A 1 204 ? 26.238 -8.484 -43.562 1.00 41.00 204 GLN A O 1
ATOM 1617 N N . SER A 1 205 ? 24.698 -7.873 -45.080 1.00 46.00 205 SER A N 1
ATOM 1618 C CA . SER A 1 205 ? 25.194 -8.655 -46.193 1.00 46.00 205 SER A CA 1
ATOM 1619 C C . SER A 1 205 ? 26.471 -7.963 -46.637 1.00 46.00 205 SER A C 1
ATOM 1621 O O . SER A 1 205 ? 26.449 -6.986 -47.378 1.00 46.00 205 SER A O 1
ATOM 1623 N N . GLY A 1 206 ? 27.574 -8.420 -46.061 1.00 47.38 206 GLY A N 1
ATOM 1624 C CA . GLY A 1 206 ? 28.880 -7.801 -46.173 1.00 47.38 206 GLY A CA 1
ATOM 1625 C C . GLY A 1 206 ? 29.891 -8.633 -45.407 1.00 47.38 206 GLY A C 1
ATOM 1626 O O . GLY A 1 206 ? 30.381 -8.211 -44.371 1.00 47.38 206 GLY A O 1
ATOM 1627 N N . ASN A 1 207 ? 30.167 -9.817 -45.958 1.00 43.00 207 ASN A N 1
ATOM 1628 C CA . ASN A 1 207 ? 31.060 -10.861 -45.460 1.00 43.00 207 ASN A CA 1
ATOM 1629 C C . ASN A 1 207 ? 30.436 -11.785 -44.401 1.00 43.00 207 ASN A C 1
ATOM 1631 O O . ASN A 1 207 ? 30.608 -11.624 -43.195 1.00 43.00 207 ASN A O 1
ATOM 1635 N N . VAL A 1 208 ? 29.729 -12.807 -44.895 1.00 39.97 208 VAL A N 1
ATOM 1636 C CA . VAL A 1 208 ? 29.494 -14.040 -44.140 1.00 39.97 208 VAL A CA 1
ATOM 1637 C C . VAL A 1 208 ? 30.857 -14.699 -43.984 1.00 39.97 208 VAL A C 1
ATOM 1639 O O . VAL A 1 208 ? 31.261 -15.528 -44.799 1.00 39.97 208 VAL A O 1
ATOM 1642 N N . ASP A 1 209 ? 31.595 -14.300 -42.956 1.00 45.81 209 ASP A N 1
ATOM 1643 C CA . ASP A 1 209 ? 32.599 -15.196 -42.426 1.00 45.81 209 ASP A CA 1
ATOM 1644 C C . ASP A 1 209 ? 31.794 -16.373 -41.868 1.00 45.81 209 ASP A C 1
ATOM 1646 O O . ASP A 1 209 ? 31.146 -16.276 -40.823 1.00 45.81 209 ASP A O 1
ATOM 1650 N N . ASN A 1 210 ? 31.727 -17.460 -42.642 1.00 47.41 210 ASN A N 1
ATOM 1651 C CA . ASN A 1 210 ? 31.201 -18.762 -42.234 1.00 47.41 210 ASN A CA 1
ATOM 1652 C C . ASN A 1 210 ? 32.146 -19.363 -41.175 1.00 47.41 210 ASN A C 1
ATOM 1654 O O . ASN A 1 210 ? 32.646 -20.483 -41.303 1.00 47.41 210 ASN A O 1
ATOM 1658 N N . GLY A 1 211 ? 32.417 -18.590 -40.124 1.00 52.09 211 GLY A N 1
ATOM 1659 C CA . GLY A 1 211 ? 33.051 -19.023 -38.904 1.00 52.09 211 GLY A CA 1
ATOM 1660 C C . GLY A 1 211 ? 32.066 -19.942 -38.217 1.00 52.09 211 GLY A C 1
ATOM 1661 O O . GLY A 1 211 ? 31.153 -19.504 -37.521 1.00 52.09 211 GLY A O 1
ATOM 1662 N N . VAL A 1 212 ? 32.220 -21.231 -38.493 1.00 59.94 212 VAL A N 1
ATOM 1663 C CA . VAL A 1 212 ? 31.571 -22.323 -37.784 1.00 59.94 212 VAL A CA 1
ATOM 1664 C C . VAL A 1 212 ? 31.660 -22.024 -36.285 1.00 59.94 212 VAL A C 1
ATOM 1666 O O . VAL A 1 212 ? 32.740 -22.064 -35.714 1.00 59.94 212 VAL A O 1
ATOM 1669 N N . THR A 1 213 ? 30.545 -21.662 -35.652 1.00 68.94 213 THR A N 1
ATOM 1670 C CA . THR A 1 213 ? 30.524 -21.359 -34.216 1.00 68.94 213 THR A CA 1
ATOM 1671 C C . THR A 1 213 ? 30.420 -22.654 -33.414 1.00 68.94 213 THR A C 1
ATOM 1673 O O . THR A 1 213 ? 29.719 -23.589 -33.809 1.00 68.94 213 THR A O 1
ATOM 1676 N N . GLU A 1 214 ? 31.068 -22.708 -32.249 1.00 70.19 214 GLU A N 1
ATOM 1677 C CA . GLU A 1 214 ? 31.038 -23.869 -31.341 1.00 70.19 214 GLU A CA 1
ATOM 1678 C C . GLU A 1 214 ? 29.596 -24.289 -30.988 1.00 70.19 214 GLU A C 1
ATOM 1680 O O . GLU A 1 214 ? 29.258 -25.474 -30.959 1.00 70.19 214 GLU A O 1
ATOM 1685 N N . ALA A 1 215 ? 28.706 -23.309 -30.796 1.00 74.88 215 ALA A N 1
ATOM 1686 C CA . ALA A 1 215 ? 27.287 -23.536 -30.531 1.00 74.88 215 ALA A CA 1
ATOM 1687 C C . ALA A 1 215 ? 26.541 -24.167 -31.725 1.00 74.88 215 ALA A C 1
ATOM 1689 O O . ALA A 1 215 ? 25.639 -24.985 -31.528 1.00 74.88 215 ALA A O 1
ATOM 1690 N N . GLY A 1 216 ? 26.922 -23.820 -32.960 1.00 77.88 216 GLY A N 1
ATOM 1691 C CA . GLY A 1 216 ? 26.385 -24.431 -34.177 1.00 77.88 216 GLY A CA 1
ATOM 1692 C C . GLY A 1 216 ? 26.794 -25.898 -34.309 1.00 77.88 216 GLY A C 1
ATOM 1693 O O . GLY A 1 216 ? 25.948 -26.754 -34.563 1.00 77.88 216 GLY A O 1
ATOM 1694 N N . LEU A 1 217 ? 28.060 -26.208 -34.022 1.00 79.56 217 LEU A N 1
ATOM 1695 C CA . LEU A 1 217 ? 28.567 -27.582 -34.045 1.00 79.56 217 LEU A CA 1
ATOM 1696 C C . LEU A 1 217 ? 27.942 -28.469 -32.969 1.00 79.56 217 LEU A C 1
ATOM 1698 O O . LEU A 1 217 ? 27.587 -29.613 -33.243 1.00 79.56 217 LEU A O 1
ATOM 1702 N N . ARG A 1 218 ? 27.737 -27.944 -31.755 1.00 80.25 218 ARG A N 1
ATOM 1703 C CA . ARG A 1 218 ? 27.020 -28.680 -30.700 1.00 80.25 218 ARG A CA 1
ATOM 1704 C C . ARG A 1 218 ? 25.575 -28.988 -31.086 1.00 80.25 218 ARG A C 1
ATOM 1706 O O . ARG A 1 218 ? 25.081 -30.065 -30.764 1.00 80.25 218 ARG A O 1
ATOM 1713 N N . ARG A 1 219 ? 24.905 -28.086 -31.810 1.00 80.88 219 ARG A N 1
ATOM 1714 C CA . ARG A 1 219 ? 23.560 -28.347 -32.341 1.00 80.88 219 ARG A CA 1
ATOM 1715 C C . ARG A 1 219 ? 23.576 -29.462 -33.395 1.00 80.88 219 ARG A C 1
ATOM 1717 O O . ARG A 1 219 ? 22.675 -30.291 -33.375 1.00 80.88 219 ARG A O 1
ATOM 1724 N N . MET A 1 220 ? 24.606 -29.531 -34.243 1.00 76.94 220 MET A N 1
ATOM 1725 C CA . MET A 1 220 ? 24.784 -30.630 -35.205 1.00 76.94 220 MET A CA 1
ATOM 1726 C C . MET A 1 220 ? 25.056 -31.981 -34.520 1.00 76.94 220 MET A C 1
ATOM 1728 O O . MET A 1 220 ? 24.564 -33.000 -34.990 1.00 76.94 220 MET A O 1
ATOM 1732 N N . ILE A 1 221 ? 25.758 -32.000 -33.378 1.00 80.50 221 ILE A N 1
ATOM 1733 C CA . ILE A 1 221 ? 25.939 -33.216 -32.556 1.00 80.50 221 ILE A CA 1
ATOM 1734 C C . ILE A 1 221 ? 24.605 -33.714 -31.977 1.00 80.50 221 ILE A C 1
ATOM 1736 O O . ILE A 1 221 ? 24.393 -34.920 -31.838 1.00 80.50 221 ILE A O 1
ATOM 1740 N N . GLY A 1 222 ? 23.706 -32.789 -31.632 1.00 80.81 222 GLY A N 1
ATOM 1741 C CA . GLY A 1 222 ? 22.383 -33.102 -31.091 1.00 80.81 222 GLY A CA 1
ATOM 1742 C C . GLY A 1 222 ? 21.386 -33.651 -32.116 1.00 80.81 222 GLY A C 1
ATOM 1743 O O . GLY A 1 222 ? 20.332 -34.146 -31.718 1.00 80.81 222 GLY A O 1
ATOM 1744 N N . ASP A 1 223 ? 21.691 -33.585 -33.415 1.00 84.06 223 ASP A N 1
ATOM 1745 C CA . ASP A 1 223 ? 20.826 -34.135 -34.458 1.00 84.06 223 ASP A CA 1
ATOM 1746 C C . ASP A 1 223 ? 20.824 -35.680 -34.387 1.00 84.06 223 ASP A C 1
ATOM 1748 O O . ASP A 1 223 ? 21.897 -36.294 -34.390 1.00 84.06 223 ASP A O 1
ATOM 1752 N N . PRO A 1 224 ? 19.652 -36.348 -34.352 1.00 80.31 224 PRO A N 1
ATOM 1753 C CA . PRO A 1 224 ? 19.548 -37.805 -34.435 1.00 80.31 224 PRO A CA 1
ATOM 1754 C C . PRO A 1 224 ? 20.376 -38.426 -35.562 1.00 80.31 224 PRO A C 1
ATOM 1756 O O . PRO A 1 224 ? 20.955 -39.491 -35.371 1.00 80.31 224 PRO A O 1
ATOM 1759 N N . ARG A 1 225 ? 20.515 -37.754 -36.708 1.00 83.38 225 ARG A N 1
ATOM 1760 C CA . ARG A 1 225 ? 21.297 -38.254 -37.852 1.00 83.38 225 ARG A CA 1
ATOM 1761 C C . ARG A 1 225 ? 22.796 -38.369 -37.549 1.00 83.38 225 ARG A C 1
ATOM 1763 O O . ARG A 1 225 ? 23.472 -39.204 -38.147 1.00 83.38 225 ARG A O 1
ATOM 1770 N N . TYR A 1 226 ? 23.314 -37.583 -36.600 1.00 80.75 226 TYR A N 1
ATOM 1771 C CA . TYR A 1 226 ? 24.716 -37.626 -36.172 1.00 80.75 226 TYR A CA 1
ATOM 1772 C C . TYR A 1 226 ? 25.044 -38.887 -35.365 1.00 80.75 226 TYR A C 1
ATOM 1774 O O . TYR A 1 226 ? 26.046 -39.549 -35.627 1.00 8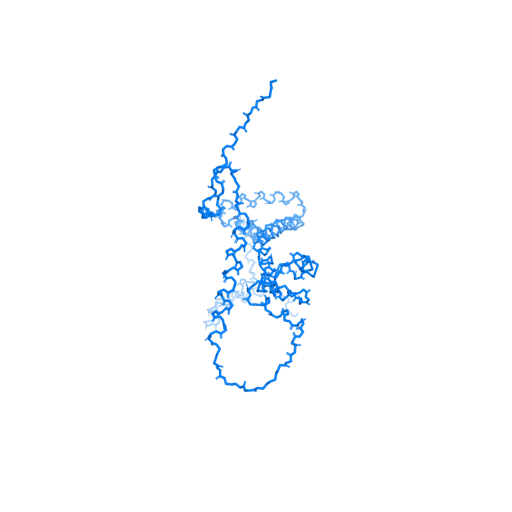0.75 226 TYR A O 1
ATOM 1782 N N . TRP A 1 227 ? 24.209 -39.242 -34.381 1.00 81.31 227 TRP A N 1
ATOM 1783 C CA . TRP A 1 227 ? 24.507 -40.337 -33.448 1.00 81.31 227 TRP A CA 1
ATOM 1784 C C . TRP A 1 227 ? 23.771 -41.645 -33.762 1.00 81.31 227 TRP A C 1
ATOM 1786 O O . TRP A 1 227 ? 24.309 -42.714 -33.466 1.00 81.31 227 TRP A O 1
ATOM 1796 N N . ARG A 1 228 ? 22.576 -41.578 -34.366 1.00 79.31 228 ARG A N 1
ATOM 1797 C CA . ARG A 1 228 ? 21.745 -42.744 -34.702 1.00 79.31 228 ARG A CA 1
ATOM 1798 C C . ARG A 1 228 ? 22.138 -43.347 -36.047 1.00 79.31 228 ARG A C 1
ATOM 1800 O O . ARG A 1 228 ? 22.422 -44.538 -36.105 1.00 79.31 228 ARG A O 1
ATOM 1807 N N . ASP A 1 229 ? 22.196 -42.517 -37.087 1.00 81.25 229 ASP A N 1
ATOM 1808 C CA . ASP A 1 229 ? 22.488 -42.965 -38.458 1.00 81.25 229 ASP A CA 1
ATOM 1809 C C . ASP A 1 229 ? 23.962 -42.765 -38.842 1.00 81.25 229 ASP A C 1
ATOM 1811 O O . ASP A 1 229 ? 24.425 -43.330 -39.832 1.00 81.25 229 ASP A O 1
ATOM 1815 N N . ARG A 1 230 ? 24.710 -41.994 -38.034 1.00 73.19 230 ARG A N 1
ATOM 1816 C CA . ARG A 1 230 ? 26.127 -41.654 -38.240 1.00 73.19 230 ARG A CA 1
ATOM 1817 C C . ARG A 1 230 ? 26.418 -41.263 -39.684 1.00 73.19 230 ARG A C 1
ATOM 1819 O O . ARG A 1 230 ? 27.344 -41.794 -40.298 1.00 73.19 230 ARG A O 1
ATOM 1826 N N . ASP A 1 231 ? 25.618 -40.338 -40.212 1.00 81.88 231 ASP A N 1
ATOM 1827 C CA . ASP A 1 231 ? 25.776 -39.868 -41.586 1.00 81.88 231 ASP A CA 1
ATOM 1828 C C . ASP A 1 231 ? 27.237 -39.420 -41.827 1.00 81.88 231 ASP A C 1
ATOM 1830 O O . ASP A 1 231 ? 27.715 -38.479 -41.175 1.00 81.88 231 ASP A O 1
ATOM 1834 N N . PRO A 1 232 ? 27.969 -40.066 -42.759 1.00 79.44 232 PRO A N 1
ATOM 1835 C CA . PRO A 1 232 ? 29.367 -39.753 -43.031 1.00 79.44 232 PRO A CA 1
ATOM 1836 C C . PRO A 1 232 ? 29.601 -38.306 -43.470 1.00 79.44 232 PRO A C 1
ATOM 1838 O O . PRO A 1 232 ? 30.723 -37.813 -43.357 1.00 79.44 232 PRO A O 1
ATOM 1841 N N . ALA A 1 233 ? 28.596 -37.629 -44.033 1.00 80.12 233 ALA A N 1
ATOM 1842 C CA . ALA A 1 233 ? 28.693 -36.217 -44.393 1.00 80.12 233 ALA A CA 1
ATOM 1843 C C . ALA A 1 233 ? 28.656 -35.320 -43.151 1.00 80.12 233 ALA A C 1
ATOM 1845 O O . ALA A 1 233 ? 29.550 -34.494 -42.968 1.00 80.12 233 ALA A O 1
ATOM 1846 N N . LEU A 1 234 ? 27.692 -35.564 -42.264 1.00 78.19 234 LEU A N 1
ATOM 1847 C CA . LEU A 1 234 ? 27.481 -34.781 -41.051 1.00 78.19 234 LEU A CA 1
ATOM 1848 C C . LEU A 1 234 ? 28.644 -34.943 -40.056 1.00 78.19 234 LEU A C 1
ATOM 1850 O O . LEU A 1 234 ? 29.116 -33.972 -39.471 1.00 78.19 234 LEU A O 1
ATOM 1854 N N . VAL A 1 235 ? 29.179 -36.161 -39.915 1.00 83.06 235 VAL A N 1
ATOM 1855 C CA . VAL A 1 235 ? 30.338 -36.429 -39.044 1.00 83.06 235 VAL A CA 1
ATOM 1856 C C . VAL A 1 235 ? 31.593 -35.689 -39.520 1.00 83.06 235 VAL A C 1
ATOM 1858 O O . VAL A 1 235 ? 32.334 -35.138 -38.700 1.00 83.06 235 VAL A O 1
ATOM 1861 N N . ARG A 1 236 ? 31.835 -35.644 -40.838 1.00 82.75 236 ARG A N 1
ATOM 1862 C CA . ARG A 1 236 ? 32.970 -34.908 -41.421 1.00 82.75 236 ARG A CA 1
ATOM 1863 C C . ARG A 1 236 ? 32.838 -33.406 -41.214 1.00 82.75 236 ARG A C 1
ATOM 1865 O O . ARG A 1 236 ? 33.830 -32.763 -40.891 1.00 82.75 236 ARG A O 1
ATOM 1872 N N . GLU A 1 237 ? 31.637 -32.864 -41.376 1.00 80.38 237 GLU A N 1
ATOM 1873 C CA . GLU A 1 237 ? 31.362 -31.441 -41.177 1.00 80.38 237 GLU A CA 1
ATOM 1874 C C . GLU A 1 237 ? 31.570 -31.026 -39.715 1.00 80.38 237 GLU A C 1
ATOM 1876 O O . GLU A 1 237 ? 32.279 -30.056 -39.443 1.00 80.38 237 GLU A O 1
ATOM 1881 N N . VAL A 1 238 ? 31.064 -31.828 -38.772 1.00 82.75 238 VAL A N 1
ATOM 1882 C CA . VAL A 1 238 ? 31.252 -31.593 -37.335 1.00 82.75 238 VAL A CA 1
ATOM 1883 C C . VAL A 1 238 ? 32.729 -31.686 -36.945 1.00 82.75 238 VAL A C 1
ATOM 1885 O O . VAL A 1 238 ? 33.248 -30.803 -36.261 1.00 82.75 238 VAL A O 1
ATOM 1888 N N . THR A 1 239 ? 33.435 -32.716 -37.419 1.00 81.81 239 THR A N 1
ATOM 1889 C CA . THR A 1 239 ? 34.854 -32.938 -37.091 1.00 81.81 239 THR A CA 1
ATOM 1890 C C . THR A 1 239 ? 35.750 -31.846 -37.681 1.00 81.81 239 THR A C 1
ATOM 1892 O O . THR A 1 239 ? 36.599 -31.305 -36.975 1.00 81.81 239 THR A O 1
ATOM 1895 N N . ALA A 1 240 ? 35.537 -31.465 -38.945 1.00 82.00 240 ALA A N 1
ATOM 1896 C CA . ALA A 1 240 ? 36.269 -30.371 -39.583 1.00 82.00 240 ALA A CA 1
ATOM 1897 C C . ALA A 1 240 ? 35.977 -29.018 -38.913 1.00 82.00 240 ALA A C 1
ATOM 1899 O O . ALA A 1 240 ? 36.867 -28.175 -38.805 1.00 82.00 240 ALA A O 1
ATOM 1900 N N . GLY A 1 241 ? 34.748 -28.816 -38.432 1.00 81.81 241 GLY A N 1
ATOM 1901 C CA . GLY A 1 241 ? 34.370 -27.641 -37.658 1.00 81.81 241 GLY A CA 1
ATOM 1902 C C . GLY A 1 241 ? 35.113 -27.537 -36.327 1.00 81.81 241 GLY A C 1
ATOM 1903 O O . GLY A 1 241 ? 35.688 -26.491 -36.032 1.00 81.81 241 GLY A O 1
ATOM 1904 N N . PHE A 1 242 ? 35.161 -28.622 -35.546 1.00 81.56 242 PHE A N 1
ATOM 1905 C CA . PHE A 1 242 ? 35.881 -28.632 -34.268 1.00 81.56 242 PHE A CA 1
ATOM 1906 C C . PHE A 1 242 ? 37.400 -28.518 -34.454 1.00 81.56 242 PHE A C 1
ATOM 1908 O O . PHE A 1 242 ? 38.035 -27.788 -33.700 1.00 81.56 242 PHE A O 1
ATOM 1915 N N . GLN A 1 243 ? 37.979 -29.147 -35.484 1.00 81.31 243 GLN A N 1
ATOM 1916 C CA . GLN A 1 243 ? 39.409 -29.008 -35.808 1.00 81.31 243 GLN A CA 1
ATOM 1917 C C . GLN A 1 243 ? 39.800 -27.568 -36.169 1.00 81.31 243 GLN A C 1
ATOM 1919 O O . GLN A 1 243 ? 40.891 -27.122 -35.827 1.00 81.31 243 GLN A O 1
ATOM 1924 N N . ARG A 1 244 ? 38.912 -26.823 -36.840 1.00 79.19 244 ARG A N 1
ATOM 1925 C CA . ARG A 1 244 ? 39.143 -25.404 -37.158 1.00 79.19 244 ARG A CA 1
ATOM 1926 C C . ARG A 1 244 ? 39.037 -24.496 -35.932 1.00 79.19 244 ARG A C 1
ATOM 1928 O O . ARG A 1 244 ? 39.742 -23.495 -35.881 1.00 79.19 244 ARG A O 1
ATOM 1935 N N . LEU A 1 245 ? 38.175 -24.834 -34.970 1.00 77.00 245 LEU A N 1
ATOM 1936 C CA . LEU A 1 245 ? 37.998 -24.065 -33.733 1.00 77.00 245 LEU A CA 1
ATOM 1937 C C . LEU A 1 245 ? 39.057 -24.371 -32.665 1.00 77.00 245 LEU A C 1
ATOM 1939 O O . LEU A 1 245 ? 39.397 -23.481 -31.890 1.00 77.00 245 LEU A O 1
ATOM 1943 N N . TYR A 1 246 ? 39.603 -25.591 -32.641 1.00 78.50 246 TYR A N 1
ATOM 1944 C CA . TYR A 1 246 ? 40.615 -26.026 -31.670 1.00 78.50 246 TYR A CA 1
ATOM 1945 C C . TYR A 1 246 ? 41.866 -26.620 -32.347 1.00 78.50 246 TYR A C 1
ATOM 1947 O O . TYR A 1 246 ? 42.139 -27.810 -32.195 1.00 78.50 246 TYR A O 1
ATOM 1955 N N . PRO A 1 247 ? 42.661 -25.817 -33.077 1.00 67.94 247 PRO A N 1
ATOM 1956 C CA . PRO A 1 247 ? 43.863 -26.312 -33.750 1.00 67.94 247 PRO A CA 1
ATOM 1957 C C . PRO A 1 247 ? 45.034 -26.657 -32.806 1.00 67.94 247 PRO A C 1
ATOM 1959 O O . PRO A 1 247 ? 45.949 -27.342 -33.244 1.00 67.94 247 PRO A O 1
ATOM 1962 N N . ASN A 1 248 ? 45.010 -26.230 -31.532 1.00 56.97 248 ASN A N 1
ATOM 1963 C CA . ASN A 1 248 ? 46.112 -26.400 -30.562 1.00 56.97 248 ASN A CA 1
ATOM 1964 C C . ASN A 1 248 ? 45.684 -27.070 -29.235 1.00 56.97 248 ASN A C 1
ATOM 1966 O O . ASN A 1 248 ? 46.179 -26.699 -28.175 1.00 56.97 248 ASN A O 1
ATOM 1970 N N . ALA A 1 249 ? 44.737 -28.011 -29.253 1.00 56.19 249 ALA A N 1
ATOM 1971 C CA . ALA A 1 249 ? 44.444 -28.830 -28.071 1.00 56.19 249 ALA A CA 1
ATOM 1972 C C . ALA A 1 249 ? 45.356 -30.075 -28.038 1.00 56.19 249 ALA A C 1
ATOM 1974 O O . ALA A 1 249 ? 44.897 -31.184 -28.302 1.00 56.19 249 ALA A O 1
ATOM 1975 N N . GLU A 1 250 ? 46.642 -29.861 -27.747 1.00 41.44 250 GLU A N 1
ATOM 1976 C CA . GLU A 1 250 ? 47.566 -30.867 -27.190 1.00 41.44 250 GLU A CA 1
ATOM 1977 C C . GLU A 1 250 ? 48.027 -30.413 -25.803 1.00 41.44 250 GLU A C 1
ATOM 1979 O O . GLU A 1 250 ? 48.355 -29.211 -25.654 1.00 41.44 250 GLU A O 1
#

Radius of gyration: 47.38 Å; chains: 1; bounding box: 105×92×113 Å